Protein AF-A0A4P9XC24-F1 (afdb_monomer)

Sequence (253 aa):
MAETPQRLEQHILICLDLASPSQQTTMMPGNIPLTTALRGVIKEFIRLKSMSSLQHQFGIAVVSGGFNWRLDEMLDALDSISHADPTLDLSSMFHELNEFLQRAEPAPETDPVLHRPGQRVHEATGCTGEASPPTHGVQIHVLLLSSRSHGEVTTLSPSERYILTEQLVLLDVLFVHEKPSADNDVARLFTQLDQTIDLAPGGRLYEMSRSLPRLQFAMMDVAAHPRQRLLAGPVHPYLVACPPHIFTPSSTE

Nearest PDB structures (foldseek):
  6gvw-assembly1_I  TM=6.858E-01  e=6.057E-10  Mus musculus
  8ebt-assembly1_E  TM=7.091E-01  e=6.524E-07  Homo sapiens
  6ro4-assembly1_D  TM=6.729E-01  e=8.740E-06  Homo sapiens
  5oqm-assembly1_6  TM=6.479E-01  e=1.190E-05  Saccharomyces cerevisiae S288C
  2ohh-assembly1_A  TM=5.061E-01  e=9.690E-01  Methanothermobacter thermautotrophicus

Structure (mmCIF, N/CA/C/O backbone):
data_AF-A0A4P9XC24-F1
#
_entry.id   AF-A0A4P9XC24-F1
#
loop_
_atom_site.group_PDB
_atom_site.id
_atom_site.type_symbol
_atom_site.label_atom_id
_atom_site.label_alt_id
_atom_site.label_comp_id
_atom_site.label_asym_id
_atom_site.label_entity_id
_atom_site.label_seq_id
_atom_site.pdbx_PDB_ins_code
_atom_site.Cartn_x
_atom_site.Cartn_y
_atom_site.Cartn_z
_atom_site.occupancy
_atom_site.B_iso_or_equiv
_atom_site.auth_seq_id
_atom_site.auth_comp_id
_atom_site.auth_asym_id
_atom_site.auth_atom_id
_atom_site.pdbx_PDB_model_num
ATOM 1 N N . MET A 1 1 ? -35.645 -4.512 10.284 1.00 38.09 1 MET A N 1
ATOM 2 C CA . MET A 1 1 ? -34.984 -3.241 9.918 1.00 38.09 1 MET A CA 1
ATOM 3 C C . MET A 1 1 ? -33.545 -3.599 9.614 1.00 38.09 1 MET A C 1
ATOM 5 O O . MET A 1 1 ? -32.929 -4.216 10.467 1.00 38.09 1 MET A O 1
ATOM 9 N N . ALA A 1 2 ? -33.063 -3.367 8.393 1.00 39.78 2 ALA A N 1
ATOM 10 C CA . ALA A 1 2 ? -31.657 -3.611 8.085 1.00 39.78 2 ALA A CA 1
ATOM 11 C C . ALA A 1 2 ? -30.843 -2.515 8.781 1.00 39.78 2 ALA A C 1
ATOM 13 O O . ALA A 1 2 ? -31.057 -1.338 8.494 1.00 39.78 2 ALA A O 1
ATOM 14 N N . GLU A 1 3 ? -29.992 -2.888 9.735 1.00 41.44 3 GLU A N 1
ATOM 15 C CA . GLU A 1 3 ? -29.022 -1.961 10.313 1.00 41.44 3 GLU A CA 1
ATOM 16 C C . GLU A 1 3 ? -28.126 -1.462 9.182 1.00 41.44 3 GLU A C 1
ATOM 18 O O . GLU A 1 3 ? -27.462 -2.243 8.497 1.00 41.44 3 GLU A O 1
ATOM 23 N N . THR A 1 4 ? -28.155 -0.156 8.933 1.00 48.38 4 THR A N 1
ATOM 24 C CA . THR A 1 4 ? -27.220 0.478 8.010 1.00 48.38 4 THR A CA 1
ATOM 25 C C . THR A 1 4 ? -25.816 0.173 8.530 1.00 48.38 4 THR A C 1
ATOM 27 O O . THR A 1 4 ? -25.549 0.497 9.688 1.00 48.38 4 THR A O 1
ATOM 30 N N . PRO A 1 5 ? -24.920 -0.455 7.745 1.00 53.94 5 PRO A N 1
ATOM 31 C CA . PRO A 1 5 ? -23.598 -0.810 8.235 1.00 53.94 5 PRO A CA 1
ATOM 32 C C . PRO A 1 5 ? -22.884 0.466 8.673 1.00 53.94 5 PRO A C 1
ATOM 34 O O . PRO A 1 5 ? -22.573 1.332 7.849 1.00 53.94 5 PRO A O 1
ATOM 37 N N . GLN A 1 6 ? -22.686 0.593 9.982 1.00 61.81 6 GLN A N 1
ATOM 38 C CA . GLN A 1 6 ? -22.065 1.754 10.593 1.00 61.81 6 GLN A CA 1
ATOM 39 C C . GLN A 1 6 ? -20.633 1.855 10.054 1.00 61.81 6 GLN A C 1
ATOM 41 O O . GLN A 1 6 ? -19.869 0.885 10.085 1.00 61.81 6 GLN A O 1
ATOM 46 N N . ARG A 1 7 ? -20.299 3.004 9.457 1.00 70.75 7 ARG A N 1
ATOM 47 C CA . ARG A 1 7 ? -18.935 3.289 9.002 1.00 70.75 7 ARG A CA 1
ATOM 48 C C . ARG A 1 7 ? -18.089 3.525 10.242 1.00 70.75 7 ARG A C 1
ATOM 50 O O . ARG A 1 7 ? -18.406 4.420 11.019 1.00 70.75 7 ARG A O 1
ATOM 57 N N . LEU A 1 8 ? -17.060 2.707 10.421 1.00 79.19 8 LEU A N 1
ATOM 58 C CA . LEU A 1 8 ? -16.127 2.869 11.523 1.00 79.19 8 LEU A CA 1
ATOM 59 C C . LEU A 1 8 ? -15.162 4.007 11.191 1.00 79.19 8 LEU A C 1
ATOM 61 O O . LEU A 1 8 ? -14.803 4.230 10.028 1.00 79.19 8 LEU A O 1
ATOM 65 N N . GLU A 1 9 ? -14.738 4.721 12.225 1.00 87.50 9 GLU A N 1
ATOM 66 C CA . GLU A 1 9 ? -13.595 5.619 12.125 1.00 87.50 9 GLU A CA 1
ATOM 67 C C . GLU A 1 9 ? -12.347 4.798 11.781 1.00 87.50 9 GLU A C 1
ATOM 69 O O . GLU A 1 9 ? -12.254 3.613 12.107 1.00 87.50 9 GLU A O 1
ATOM 74 N N . GLN A 1 10 ? -11.395 5.412 11.080 1.00 89.38 10 GLN A N 1
ATOM 75 C CA . GLN A 1 10 ? -10.199 4.712 10.610 1.00 89.38 10 GLN A CA 1
ATOM 76 C C . GLN A 1 10 ? -8.936 5.471 10.985 1.00 89.38 10 GLN A C 1
ATOM 78 O O . GLN A 1 10 ? -8.833 6.666 10.708 1.00 89.38 10 GLN A O 1
ATOM 83 N N . HIS A 1 11 ? -7.975 4.751 11.550 1.00 91.75 11 HIS A N 1
ATOM 84 C CA . HIS A 1 11 ? -6.597 5.194 11.703 1.00 91.75 11 HIS A CA 1
ATOM 85 C C . HIS A 1 11 ? -5.784 4.553 10.579 1.00 91.75 11 HIS A C 1
ATOM 87 O O . HIS A 1 11 ? -5.575 3.339 10.566 1.00 91.75 11 HIS A O 1
ATOM 93 N N . ILE A 1 12 ? -5.398 5.361 9.596 1.00 92.75 12 ILE A N 1
ATOM 94 C CA . ILE A 1 12 ? -4.827 4.902 8.335 1.00 92.75 12 ILE A CA 1
ATOM 95 C C . ILE A 1 12 ? -3.322 5.170 8.328 1.00 92.75 12 ILE A C 1
ATOM 97 O O . ILE A 1 12 ? -2.891 6.320 8.264 1.00 92.75 12 ILE A O 1
ATOM 101 N N . LEU A 1 13 ? -2.524 4.109 8.347 1.00 92.31 13 LEU A N 1
ATOM 102 C CA . LEU A 1 13 ? -1.077 4.188 8.195 1.00 92.31 13 LEU A CA 1
ATOM 103 C C . LEU A 1 13 ? -0.688 3.803 6.769 1.00 92.31 13 LEU A C 1
ATOM 105 O O . LEU A 1 13 ? -0.919 2.677 6.342 1.00 92.31 13 LEU A O 1
ATOM 109 N N . ILE A 1 14 ? -0.071 4.723 6.036 1.00 93.12 14 ILE A N 1
ATOM 110 C CA . ILE A 1 14 ? 0.427 4.488 4.682 1.00 93.12 14 ILE A CA 1
ATOM 111 C C . ILE A 1 14 ? 1.927 4.194 4.761 1.00 93.12 14 ILE A C 1
ATOM 113 O O . ILE A 1 14 ? 2.735 5.080 5.035 1.00 93.12 14 ILE A O 1
ATOM 117 N N . CYS A 1 15 ? 2.308 2.949 4.510 1.00 91.25 15 CYS A N 1
ATOM 118 C CA . CYS A 1 15 ? 3.695 2.505 4.531 1.00 91.25 15 CYS A CA 1
ATOM 119 C C . CYS A 1 15 ? 4.268 2.518 3.118 1.00 91.25 15 CYS A C 1
ATOM 121 O O . CYS A 1 15 ? 3.694 1.947 2.195 1.00 91.25 15 CYS A O 1
ATOM 123 N N . LEU A 1 16 ? 5.403 3.177 2.944 1.00 89.00 16 LEU A N 1
ATOM 124 C CA . LEU A 1 16 ? 6.070 3.352 1.667 1.00 89.00 16 LEU A CA 1
ATOM 125 C C . LEU A 1 16 ? 7.301 2.466 1.627 1.00 89.00 16 LEU A C 1
ATOM 127 O O . LEU A 1 16 ? 8.279 2.711 2.332 1.00 89.00 16 LEU A O 1
ATOM 131 N N . ASP A 1 17 ? 7.256 1.464 0.766 1.00 87.31 17 ASP A N 1
ATOM 132 C CA . ASP A 1 17 ? 8.397 0.631 0.445 1.00 87.31 17 ASP A CA 1
ATOM 133 C C . ASP A 1 17 ? 8.876 0.953 -0.975 1.00 87.31 17 ASP A C 1
ATOM 135 O O . ASP A 1 17 ? 8.399 0.407 -1.97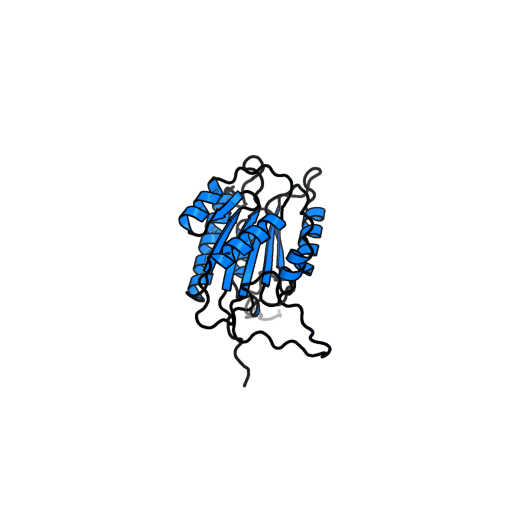7 1.00 87.31 17 ASP A O 1
ATOM 139 N N . LEU A 1 18 ? 9.791 1.917 -1.082 1.00 83.31 18 LEU A N 1
ATOM 140 C CA . LEU A 1 18 ? 10.314 2.349 -2.374 1.00 83.31 18 LEU A CA 1
ATOM 141 C C . LEU A 1 18 ? 11.733 1.844 -2.602 1.00 83.31 18 LEU A C 1
ATOM 143 O O . LEU A 1 18 ? 12.585 1.921 -1.717 1.00 83.31 18 LEU A O 1
ATOM 147 N N . ALA A 1 19 ? 11.991 1.380 -3.826 1.00 74.81 19 ALA A N 1
ATOM 148 C CA . ALA A 1 19 ? 13.343 1.076 -4.279 1.00 74.81 19 ALA A CA 1
ATOM 149 C C . ALA A 1 19 ? 14.240 2.324 -4.201 1.00 74.81 19 ALA A C 1
ATOM 151 O O . ALA A 1 19 ? 13.750 3.457 -4.142 1.00 74.81 19 ALA A O 1
ATOM 152 N N . SER A 1 20 ? 15.558 2.128 -4.236 1.00 70.69 20 SER A N 1
ATOM 153 C CA . SER A 1 20 ? 16.505 3.245 -4.219 1.00 70.69 20 SER A CA 1
ATOM 154 C C . SER A 1 20 ? 16.259 4.205 -5.398 1.00 70.69 20 SER A C 1
ATOM 156 O O . SER A 1 20 ? 15.811 3.765 -6.460 1.00 70.69 20 SER A O 1
ATOM 158 N N . PRO A 1 21 ? 16.571 5.511 -5.272 1.00 68.62 21 PRO A N 1
ATOM 159 C CA . PRO A 1 21 ? 16.325 6.486 -6.340 1.00 68.62 21 PRO A CA 1
ATOM 160 C C . PRO A 1 21 ? 16.945 6.113 -7.695 1.00 68.62 21 PRO A C 1
ATOM 162 O O . PRO A 1 21 ? 16.406 6.471 -8.736 1.00 68.62 21 PRO A O 1
ATOM 165 N N . SER A 1 22 ? 18.052 5.362 -7.699 1.00 60.28 22 SER A N 1
ATOM 166 C CA . SER A 1 22 ? 18.705 4.866 -8.917 1.00 60.28 22 SER A CA 1
ATOM 167 C C . SER A 1 22 ? 17.955 3.719 -9.608 1.00 60.28 22 SER A C 1
ATOM 169 O O . SER A 1 22 ? 18.201 3.461 -10.784 1.00 60.28 22 SER A O 1
ATOM 171 N N . GLN A 1 23 ? 17.052 3.041 -8.897 1.00 66.12 23 GLN A N 1
ATOM 172 C CA . GLN A 1 23 ? 16.208 1.943 -9.384 1.00 66.12 23 GLN A CA 1
ATOM 173 C C . GLN A 1 23 ? 14.748 2.372 -9.606 1.00 66.12 23 GLN A C 1
ATOM 175 O O . GLN A 1 23 ? 13.937 1.610 -10.137 1.00 66.12 23 GLN A O 1
ATOM 180 N N . GLN A 1 24 ? 14.382 3.592 -9.209 1.00 68.44 24 GLN A N 1
ATOM 181 C CA . GLN A 1 24 ? 13.054 4.129 -9.468 1.00 68.44 24 GLN A CA 1
ATOM 182 C C . GLN A 1 24 ? 12.959 4.615 -10.915 1.00 68.44 24 GLN A C 1
ATOM 184 O O . GLN A 1 24 ? 13.555 5.622 -11.295 1.00 68.44 24 GLN A O 1
ATOM 189 N N . THR A 1 25 ? 12.158 3.932 -11.731 1.00 71.75 25 THR A N 1
ATOM 190 C CA . THR A 1 25 ? 11.751 4.458 -13.039 1.00 71.75 25 THR A CA 1
ATOM 191 C C . THR A 1 25 ? 10.466 5.263 -12.920 1.00 71.75 25 THR A C 1
ATOM 193 O O . THR A 1 25 ? 9.777 5.317 -11.899 1.00 71.75 25 THR A O 1
ATOM 196 N N . THR A 1 26 ? 10.131 5.895 -14.030 1.00 85.00 26 THR A N 1
ATOM 197 C CA . THR A 1 26 ? 8.936 6.694 -14.188 1.00 85.00 26 THR A CA 1
ATOM 198 C C . THR A 1 26 ? 7.676 5.847 -14.372 1.00 85.00 26 THR A C 1
ATOM 200 O O . THR A 1 26 ? 7.709 4.682 -14.774 1.00 85.00 26 THR A O 1
ATOM 203 N N . MET A 1 27 ? 6.546 6.475 -14.076 1.00 86.44 27 MET A N 1
ATOM 204 C CA . MET A 1 27 ? 5.191 5.998 -14.284 1.00 86.44 27 MET A CA 1
ATOM 205 C C . MET A 1 27 ? 4.676 6.424 -15.658 1.00 86.44 27 MET A C 1
ATOM 207 O O . MET A 1 27 ? 4.918 7.546 -16.115 1.00 86.44 27 MET A O 1
ATOM 211 N N . MET A 1 28 ? 3.909 5.539 -16.291 1.00 84.62 28 MET A N 1
ATOM 212 C CA . MET A 1 28 ? 3.256 5.802 -17.571 1.00 84.62 28 MET A CA 1
ATOM 213 C C . MET A 1 28 ? 1.775 6.170 -17.386 1.00 84.62 28 MET A C 1
ATOM 215 O O . MET A 1 28 ? 1.120 5.617 -16.503 1.00 84.62 28 MET A O 1
ATOM 219 N N . PRO A 1 29 ? 1.191 7.028 -18.239 1.00 81.38 29 PRO A N 1
ATOM 220 C CA . PRO A 1 29 ? 1.834 7.787 -19.311 1.00 81.38 29 PRO A CA 1
ATOM 221 C C . PRO A 1 29 ? 2.589 9.020 -18.781 1.00 81.38 29 PRO A C 1
ATOM 223 O O . PRO A 1 29 ? 2.320 9.500 -17.685 1.00 81.38 29 PRO A O 1
ATOM 226 N N . GLY A 1 30 ? 3.501 9.560 -19.593 1.00 79.12 30 GLY A N 1
ATOM 227 C CA . GLY A 1 30 ? 4.110 10.873 -19.341 1.00 79.12 30 GLY A CA 1
ATOM 228 C C . GLY A 1 30 ? 5.432 10.866 -18.576 1.00 79.12 30 GLY A C 1
ATOM 229 O O . GLY A 1 30 ? 5.929 11.941 -18.264 1.00 79.12 30 GLY A O 1
ATOM 230 N N . ASN A 1 31 ? 6.023 9.695 -18.313 1.00 86.44 31 ASN A N 1
ATOM 231 C CA . ASN A 1 31 ? 7.315 9.568 -17.634 1.00 86.44 31 ASN A CA 1
ATOM 232 C C . ASN A 1 31 ? 7.381 10.355 -16.311 1.00 86.44 31 ASN A C 1
ATOM 234 O O . ASN A 1 31 ? 8.354 11.049 -16.026 1.00 86.44 31 ASN A O 1
ATOM 238 N N . ILE A 1 32 ? 6.341 10.233 -15.489 1.00 88.75 32 ILE A N 1
ATOM 239 C CA . ILE A 1 32 ? 6.248 10.943 -14.208 1.00 88.75 32 ILE A CA 1
ATOM 240 C C . ILE A 1 32 ? 7.082 10.188 -13.164 1.00 88.75 32 ILE A C 1
ATOM 242 O O . ILE A 1 32 ? 6.893 8.980 -13.037 1.00 88.75 32 ILE A O 1
ATOM 246 N N . PRO A 1 33 ? 7.976 10.833 -12.394 1.00 88.69 33 PRO A N 1
ATOM 247 C CA . PRO A 1 33 ? 8.701 10.155 -11.320 1.00 88.69 33 PRO A CA 1
ATOM 248 C C . PRO A 1 33 ? 7.742 9.468 -10.340 1.00 88.69 33 PRO A C 1
ATOM 250 O O . PRO A 1 33 ? 6.710 10.041 -9.978 1.00 88.69 33 PRO A O 1
ATOM 253 N N . LEU A 1 34 ? 8.069 8.249 -9.901 1.00 86.56 34 LEU A N 1
ATOM 254 C CA . LEU A 1 34 ? 7.196 7.468 -9.021 1.00 86.56 34 LEU A CA 1
ATOM 255 C C . LEU A 1 34 ? 6.840 8.233 -7.738 1.00 86.56 34 LEU A C 1
ATOM 257 O O . LEU A 1 34 ? 5.669 8.298 -7.382 1.00 86.56 34 LEU A O 1
ATOM 261 N N . THR A 1 35 ? 7.806 8.887 -7.093 1.00 86.25 35 THR A N 1
ATOM 262 C CA . THR A 1 35 ? 7.578 9.723 -5.899 1.00 86.25 35 THR A CA 1
ATOM 263 C C . THR A 1 35 ? 6.593 10.864 -6.156 1.00 86.25 35 THR A C 1
ATOM 265 O O . THR A 1 35 ? 5.711 11.120 -5.337 1.00 86.25 35 THR A O 1
ATOM 268 N N . THR A 1 36 ? 6.668 11.507 -7.327 1.00 88.88 36 THR A N 1
ATOM 269 C CA . THR A 1 36 ? 5.723 12.558 -7.737 1.00 88.88 36 THR A CA 1
ATOM 270 C C . THR A 1 36 ? 4.318 11.993 -7.946 1.00 88.88 36 THR A C 1
ATOM 272 O O . THR A 1 36 ? 3.337 12.582 -7.485 1.00 88.88 36 THR A O 1
ATOM 275 N N . ALA A 1 37 ? 4.208 10.835 -8.602 1.00 90.88 37 ALA A N 1
ATOM 276 C CA . ALA A 1 37 ? 2.937 10.141 -8.778 1.00 90.88 37 ALA A CA 1
ATOM 277 C C . ALA A 1 37 ? 2.320 9.738 -7.427 1.00 90.88 37 ALA A C 1
ATOM 279 O O . ALA A 1 37 ? 1.149 10.032 -7.185 1.00 90.88 37 ALA A O 1
ATOM 280 N N . LEU A 1 38 ? 3.117 9.139 -6.535 1.00 90.31 38 LEU A N 1
ATOM 281 C CA . LEU A 1 38 ? 2.717 8.738 -5.184 1.00 90.31 38 LEU A CA 1
ATOM 282 C C . LEU A 1 38 ? 2.237 9.933 -4.360 1.00 90.31 38 LEU A C 1
ATOM 284 O O . LEU A 1 38 ? 1.141 9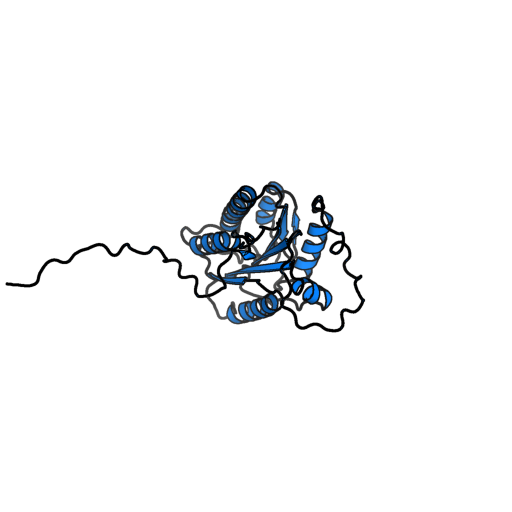.885 -3.807 1.00 90.31 38 LEU A O 1
ATOM 288 N N . ARG A 1 39 ? 2.984 11.044 -4.360 1.00 90.75 39 ARG A N 1
ATOM 289 C CA . ARG A 1 39 ? 2.574 12.302 -3.716 1.00 90.75 39 ARG A CA 1
ATOM 290 C C . ARG A 1 39 ? 1.189 12.749 -4.187 1.00 90.75 39 ARG A C 1
ATOM 292 O O . ARG A 1 39 ? 0.358 13.124 -3.364 1.00 90.75 39 ARG A O 1
ATOM 299 N N . GLY A 1 40 ? 0.934 12.708 -5.495 1.00 91.88 40 GLY A N 1
ATOM 300 C CA . GLY A 1 40 ? -0.361 13.077 -6.068 1.00 91.88 40 GLY A CA 1
ATOM 301 C C . GLY A 1 40 ? -1.501 12.167 -5.607 1.00 91.88 40 GLY A C 1
ATOM 302 O O . GLY A 1 40 ? -2.522 12.660 -5.127 1.00 91.88 40 GLY A O 1
ATOM 303 N N . VAL A 1 41 ? -1.324 10.846 -5.709 1.00 93.50 41 VAL A N 1
ATOM 304 C CA . VAL A 1 41 ? -2.390 9.890 -5.356 1.00 93.50 41 VAL A CA 1
ATOM 305 C C . VAL A 1 41 ? -2.639 9.807 -3.853 1.00 93.50 41 VAL A C 1
ATOM 307 O O . VAL A 1 41 ? -3.787 9.662 -3.451 1.00 93.50 41 VAL A O 1
ATOM 310 N N . ILE A 1 42 ? -1.607 9.958 -3.019 1.00 93.12 42 ILE A N 1
ATOM 311 C CA . ILE A 1 42 ? -1.745 9.972 -1.557 1.00 93.12 42 ILE A CA 1
ATOM 312 C C . ILE A 1 42 ? -2.505 11.222 -1.110 1.00 93.12 42 ILE A C 1
ATOM 314 O O . ILE A 1 42 ? -3.433 11.113 -0.310 1.00 93.12 42 ILE A O 1
ATOM 318 N N . LYS A 1 43 ? -2.174 12.402 -1.660 1.00 92.56 43 LYS A N 1
ATOM 319 C CA . LYS A 1 43 ? -2.930 13.637 -1.387 1.00 92.56 43 LYS A CA 1
ATOM 320 C C . LYS A 1 43 ? -4.407 13.466 -1.715 1.00 92.56 43 LYS A C 1
ATOM 322 O O . LYS A 1 43 ? -5.261 13.831 -0.912 1.00 92.56 43 LYS A O 1
ATOM 327 N N . GLU A 1 44 ? -4.697 12.903 -2.883 1.00 93.44 44 GLU A N 1
ATOM 328 C CA . GLU A 1 44 ? -6.072 12.691 -3.321 1.00 93.44 44 GLU A CA 1
ATOM 329 C C . GLU A 1 44 ? -6.793 11.645 -2.460 1.00 93.44 44 GLU A C 1
ATOM 331 O O . GLU A 1 44 ? -7.929 11.871 -2.052 1.00 93.44 44 GLU A O 1
ATOM 336 N N . PHE A 1 45 ? -6.123 10.550 -2.099 1.00 93.88 45 PHE A N 1
ATOM 337 C CA . PHE A 1 45 ? -6.650 9.540 -1.181 1.00 93.88 45 PHE A CA 1
ATOM 338 C C . PHE A 1 45 ? -7.029 10.143 0.179 1.00 93.88 45 PHE A C 1
ATOM 340 O O . PHE A 1 45 ? -8.159 9.958 0.636 1.00 93.88 45 PHE A O 1
ATOM 347 N N . ILE A 1 46 ? -6.122 10.905 0.801 1.00 92.44 46 ILE A N 1
ATOM 348 C CA . ILE A 1 46 ? -6.372 11.567 2.090 1.00 92.44 46 ILE A CA 1
ATOM 349 C C . ILE A 1 46 ? -7.536 12.545 1.947 1.00 92.44 46 ILE A C 1
ATOM 351 O O . ILE A 1 46 ? -8.464 12.510 2.748 1.00 92.44 46 ILE A O 1
ATOM 355 N N . ARG A 1 47 ? -7.548 13.362 0.886 1.00 92.56 47 ARG A N 1
ATOM 356 C CA . ARG A 1 47 ? -8.646 14.296 0.605 1.00 92.56 47 ARG A CA 1
ATOM 357 C C . ARG A 1 47 ? -9.994 13.572 0.533 1.00 92.56 47 ARG A C 1
ATOM 359 O O . ARG A 1 47 ? -10.948 14.007 1.175 1.00 92.56 47 ARG A O 1
ATOM 366 N N . LEU A 1 48 ? -10.073 12.472 -0.217 1.00 91.75 48 LEU A N 1
ATOM 367 C CA . LEU A 1 48 ? -11.294 11.676 -0.372 1.00 91.75 48 LEU A CA 1
ATOM 368 C C . LEU A 1 48 ? -11.736 11.029 0.948 1.00 91.75 48 LEU A C 1
ATOM 370 O O . LEU A 1 48 ? -12.922 11.078 1.281 1.00 91.75 48 LEU A O 1
ATOM 374 N N . LYS A 1 49 ? -10.804 10.467 1.728 1.00 90.31 49 LYS A N 1
ATOM 375 C CA . LYS A 1 49 ? -11.107 9.886 3.044 1.00 90.31 49 LYS A CA 1
ATOM 376 C C . LYS A 1 49 ? -11.576 10.948 4.037 1.00 90.31 49 LYS A C 1
ATOM 378 O O . LYS A 1 49 ? -12.620 10.752 4.658 1.00 90.31 49 LYS A O 1
ATOM 383 N N . SER A 1 50 ? -10.910 12.097 4.116 1.00 90.12 50 SER A N 1
ATOM 384 C CA . SER A 1 50 ? -11.298 13.196 5.012 1.00 90.12 50 SER A CA 1
ATOM 385 C C . SER A 1 50 ? -12.668 13.794 4.678 1.00 90.12 50 SER A C 1
ATOM 387 O O . SER A 1 50 ? -13.361 14.275 5.569 1.00 90.12 50 SER A O 1
ATOM 389 N N . MET A 1 51 ? -13.108 13.733 3.414 1.00 88.88 51 MET A N 1
ATOM 390 C CA . MET A 1 51 ? -14.484 14.099 3.045 1.00 88.88 51 MET A CA 1
ATOM 391 C C . MET A 1 51 ? -15.533 13.122 3.593 1.00 88.88 51 MET A C 1
ATOM 393 O O . MET A 1 51 ? -16.694 13.499 3.739 1.00 88.88 51 MET A O 1
ATOM 397 N N . SER A 1 52 ? -15.153 11.868 3.859 1.00 84.81 52 SER A N 1
ATOM 398 C CA . SER A 1 52 ? -16.068 10.835 4.357 1.00 84.81 52 SER A CA 1
ATOM 399 C C . SER A 1 52 ? -16.215 10.835 5.882 1.00 84.81 52 SER A C 1
ATOM 401 O O . SER A 1 52 ? -17.302 10.535 6.374 1.00 84.81 52 SER A O 1
ATOM 403 N N . SER A 1 53 ? -15.160 11.213 6.610 1.00 84.12 53 SER A N 1
ATOM 404 C CA . SER A 1 53 ? -15.194 11.549 8.036 1.00 84.12 53 SER A CA 1
ATOM 405 C C . SER A 1 53 ? -13.976 12.396 8.407 1.00 84.12 53 SER A C 1
ATOM 407 O O . SER A 1 53 ? -12.857 12.104 7.988 1.00 84.12 53 SER A O 1
ATOM 409 N N . LEU A 1 54 ? -14.190 13.418 9.239 1.00 82.62 54 LEU A N 1
ATOM 410 C CA . LEU A 1 54 ? -13.119 14.256 9.792 1.00 82.62 54 LEU A CA 1
ATOM 411 C C . LEU A 1 54 ? -12.372 13.587 10.955 1.00 82.62 54 LEU A C 1
ATOM 413 O O . LEU A 1 54 ? -11.355 14.107 11.397 1.00 82.62 54 LEU A O 1
ATOM 417 N N . GLN A 1 55 ? -12.876 12.457 11.454 1.00 85.69 55 GLN A N 1
ATOM 418 C CA . GLN A 1 55 ? -12.274 11.714 12.564 1.00 85.69 55 GLN A CA 1
ATOM 419 C C . GLN A 1 55 ? -11.229 10.696 12.090 1.00 85.69 55 GLN A C 1
ATOM 421 O O . GLN A 1 55 ? -10.572 10.058 12.907 1.00 85.69 55 GLN A O 1
ATOM 426 N N . HIS A 1 56 ? -11.054 10.532 10.773 1.00 88.56 56 HIS A N 1
ATOM 427 C CA . HIS A 1 56 ? -9.960 9.725 10.252 1.00 88.56 56 HIS A CA 1
ATOM 428 C C . HIS A 1 56 ? -8.611 10.347 10.614 1.00 88.56 56 HIS A C 1
ATOM 430 O O . HIS A 1 56 ? -8.387 11.539 10.400 1.00 88.56 56 HIS A O 1
ATOM 436 N N . GLN A 1 57 ? -7.702 9.513 11.109 1.00 89.69 57 GLN A N 1
ATOM 437 C CA . GLN A 1 57 ? -6.317 9.896 11.368 1.00 89.69 57 GLN A CA 1
ATOM 438 C C . GLN A 1 57 ? -5.410 9.236 10.339 1.00 89.69 57 GLN A C 1
ATOM 440 O O . GLN A 1 57 ? -5.679 8.119 9.898 1.00 89.69 57 GLN A O 1
ATOM 445 N N . PHE A 1 58 ? -4.342 9.927 9.953 1.00 90.19 58 PHE A N 1
ATOM 446 C CA . PHE A 1 58 ? -3.435 9.481 8.902 1.00 90.19 58 PHE A CA 1
ATOM 447 C C . PHE A 1 58 ? -1.991 9.549 9.389 1.00 90.19 58 PHE A C 1
ATOM 449 O O . PHE A 1 58 ? -1.605 10.522 10.030 1.00 90.19 58 PHE A O 1
ATOM 456 N N . GLY A 1 59 ? -1.195 8.547 9.037 1.00 89.19 59 GLY A N 1
ATOM 457 C CA . GLY A 1 59 ? 0.259 8.549 9.188 1.00 89.19 59 GLY A CA 1
ATOM 458 C C . GLY A 1 59 ? 0.921 8.058 7.906 1.00 89.19 59 GLY A C 1
ATOM 459 O O . GLY A 1 59 ? 0.311 7.301 7.146 1.00 89.19 59 GLY A O 1
ATOM 460 N N . ILE A 1 60 ? 2.158 8.485 7.647 1.00 88.38 60 ILE A N 1
ATOM 461 C CA . ILE A 1 60 ? 2.992 7.929 6.576 1.00 88.38 60 ILE A CA 1
ATOM 462 C C . ILE A 1 60 ? 4.310 7.479 7.189 1.00 88.38 60 ILE A C 1
ATOM 464 O O . ILE A 1 60 ? 4.981 8.235 7.887 1.00 88.38 60 ILE A O 1
ATOM 468 N N . ALA A 1 61 ? 4.701 6.255 6.876 1.00 86.62 61 ALA A N 1
ATOM 469 C CA . ALA A 1 61 ? 5.990 5.711 7.260 1.00 86.62 61 ALA A CA 1
ATOM 470 C C . ALA A 1 61 ? 6.755 5.287 6.014 1.00 86.62 61 ALA A C 1
ATOM 472 O O . ALA A 1 61 ? 6.164 4.756 5.074 1.00 86.62 61 ALA A O 1
ATOM 473 N N . VAL A 1 62 ? 8.066 5.492 6.008 1.00 83.62 62 VAL A N 1
ATOM 474 C CA . VAL A 1 62 ? 8.946 4.872 5.017 1.00 83.62 62 VAL A CA 1
ATOM 475 C C . VAL A 1 62 ? 9.498 3.610 5.655 1.00 83.62 62 VAL A C 1
ATOM 477 O O . VAL A 1 62 ? 10.141 3.677 6.702 1.00 83.62 62 VAL A O 1
ATOM 480 N N . VAL A 1 63 ? 9.252 2.458 5.035 1.00 78.88 63 VAL A N 1
ATOM 481 C CA . VAL A 1 63 ? 9.784 1.185 5.529 1.00 78.88 63 VAL A CA 1
ATOM 482 C C . VAL A 1 63 ? 11.312 1.274 5.533 1.00 78.88 63 VAL A C 1
ATOM 484 O O . VAL A 1 63 ? 11.916 1.674 4.535 1.00 78.88 63 VAL A O 1
ATOM 487 N N . SER A 1 64 ? 11.922 0.986 6.686 1.00 70.38 64 SER A N 1
ATOM 488 C CA . SER A 1 64 ? 13.363 1.146 6.953 1.00 70.38 64 SER A CA 1
ATOM 489 C C . SER A 1 64 ? 13.898 2.593 6.923 1.00 70.38 64 SER A C 1
ATOM 491 O O . SER A 1 64 ? 15.111 2.785 7.010 1.00 70.38 64 SER A O 1
ATOM 493 N N . GLY A 1 65 ? 13.027 3.606 6.809 1.00 62.19 65 GLY A N 1
ATOM 494 C CA . GLY A 1 65 ? 13.387 5.027 6.672 1.00 62.19 65 GLY A CA 1
ATOM 495 C C . GLY A 1 65 ? 12.741 5.975 7.690 1.00 62.19 65 GLY A C 1
ATOM 496 O O . GLY A 1 65 ? 13.015 7.174 7.654 1.00 62.19 65 GLY A O 1
ATOM 497 N N . GLY A 1 66 ? 11.922 5.453 8.607 1.00 63.28 66 GLY A N 1
ATOM 498 C CA . GLY A 1 66 ? 11.355 6.192 9.734 1.00 63.28 66 GLY A CA 1
ATOM 499 C C . GLY A 1 66 ? 9.933 6.726 9.525 1.00 63.28 66 GLY A C 1
ATOM 500 O O . GLY A 1 66 ? 9.332 6.632 8.447 1.00 63.28 66 GLY A O 1
ATOM 501 N N . PHE A 1 67 ? 9.411 7.323 10.599 1.00 67.81 67 PHE A N 1
ATOM 502 C CA . PHE A 1 67 ? 8.020 7.743 10.757 1.00 67.81 67 PHE A CA 1
ATOM 503 C C . PHE A 1 67 ? 7.784 9.241 10.529 1.00 67.81 67 PHE A C 1
ATOM 505 O O . PHE A 1 67 ? 8.515 10.060 11.086 1.00 67.81 67 PHE A O 1
ATOM 512 N N . ASN A 1 68 ? 6.700 9.627 9.840 1.00 72.44 68 ASN A N 1
ATOM 513 C CA . ASN A 1 68 ? 6.246 11.023 9.777 1.00 72.44 68 ASN A CA 1
ATOM 514 C C . ASN A 1 68 ? 4.724 11.148 10.003 1.00 72.44 68 ASN A C 1
ATOM 516 O O . ASN A 1 68 ? 3.920 10.415 9.428 1.00 72.44 68 ASN A O 1
ATOM 520 N N . TRP A 1 69 ? 4.313 12.121 10.825 1.00 67.19 69 TRP A N 1
ATOM 521 C CA . TRP A 1 69 ? 2.904 12.315 11.225 1.00 67.19 69 TRP A CA 1
ATOM 522 C C . TRP A 1 69 ? 2.211 13.509 10.542 1.00 67.19 69 TRP A C 1
ATOM 524 O O . TRP A 1 69 ? 0.984 13.573 10.488 1.00 67.19 69 TRP A O 1
ATOM 534 N N . ARG A 1 70 ? 2.966 14.487 10.022 1.00 67.69 70 ARG A N 1
ATOM 535 C CA . ARG A 1 70 ? 2.405 15.704 9.404 1.00 67.69 70 ARG A CA 1
ATOM 536 C C . ARG A 1 70 ? 2.484 15.656 7.891 1.00 67.69 70 ARG A C 1
ATOM 538 O O . ARG A 1 70 ? 3.568 15.483 7.362 1.00 67.69 70 ARG A O 1
ATOM 545 N N . LEU A 1 71 ? 1.364 15.882 7.201 1.00 70.31 71 LEU A N 1
ATOM 546 C CA . LEU A 1 71 ? 1.254 15.684 5.749 1.00 70.31 71 LEU A CA 1
ATOM 547 C C . LEU A 1 71 ? 2.351 16.390 4.935 1.00 70.31 71 LEU A C 1
ATOM 549 O O . LEU A 1 71 ? 2.863 15.801 3.991 1.00 70.31 71 LEU A O 1
ATOM 553 N N . ASP A 1 72 ? 2.722 17.619 5.289 1.00 71.06 72 ASP A N 1
ATOM 554 C CA . ASP A 1 72 ? 3.764 18.354 4.563 1.00 71.06 72 ASP A CA 1
ATOM 555 C C . ASP A 1 72 ? 5.153 17.722 4.777 1.00 71.06 72 ASP A C 1
ATOM 557 O O . ASP A 1 72 ? 5.819 17.369 3.808 1.00 71.06 72 ASP A O 1
ATOM 561 N N . GLU A 1 73 ? 5.523 17.433 6.029 1.00 70.75 73 GLU A N 1
ATOM 562 C CA . GLU A 1 73 ? 6.764 16.719 6.389 1.00 70.75 73 GLU A CA 1
ATOM 563 C C . GLU A 1 73 ? 6.792 15.292 5.799 1.00 70.75 73 GLU A C 1
ATOM 565 O O . GLU A 1 73 ? 7.815 14.812 5.315 1.00 70.75 73 GLU A O 1
ATOM 570 N N . MET A 1 74 ? 5.635 14.625 5.771 1.00 69.88 74 MET A N 1
ATOM 571 C CA . MET A 1 74 ? 5.434 13.287 5.212 1.00 69.88 74 MET A CA 1
ATOM 572 C C . MET A 1 74 ? 5.662 13.251 3.701 1.00 69.88 74 MET A C 1
ATOM 574 O O . MET A 1 74 ? 6.170 12.266 3.167 1.00 69.88 74 MET A O 1
ATOM 578 N N . LEU A 1 75 ? 5.250 14.296 2.985 1.00 75.88 75 LEU A N 1
ATOM 579 C CA . LEU A 1 75 ? 5.445 14.364 1.545 1.00 75.88 75 LEU A CA 1
ATOM 580 C C . LEU A 1 75 ? 6.874 14.738 1.189 1.00 75.88 75 LEU A C 1
ATOM 582 O O . LEU A 1 75 ? 7.367 14.235 0.182 1.00 75.88 75 LEU A O 1
ATOM 586 N N . ASP A 1 76 ? 7.535 15.554 2.002 1.00 75.75 76 ASP A N 1
ATOM 587 C CA . ASP A 1 76 ? 8.964 15.842 1.862 1.00 75.75 76 ASP A CA 1
ATOM 588 C C . ASP A 1 76 ? 9.816 14.592 2.148 1.00 75.75 76 ASP A C 1
ATOM 590 O O . ASP A 1 76 ? 10.850 14.377 1.508 1.00 75.75 76 ASP A O 1
ATOM 594 N N . ALA A 1 77 ? 9.338 13.693 3.019 1.00 68.31 77 ALA A N 1
ATOM 595 C CA . ALA A 1 77 ? 9.978 12.403 3.256 1.00 68.31 77 ALA A CA 1
ATOM 596 C C . ALA A 1 77 ? 10.097 11.560 1.976 1.00 68.31 77 ALA A C 1
ATOM 598 O O . ALA A 1 77 ? 11.110 10.887 1.815 1.00 68.31 77 ALA A O 1
ATOM 599 N N . LEU A 1 78 ? 9.142 11.648 1.032 1.00 74.12 78 LEU A N 1
ATOM 600 C CA . LEU A 1 78 ? 9.226 10.966 -0.274 1.00 74.12 78 LEU A CA 1
ATOM 601 C C . LEU A 1 78 ? 10.458 11.378 -1.087 1.00 74.12 78 LEU A C 1
ATOM 603 O O . LEU A 1 78 ? 11.007 10.550 -1.813 1.00 74.12 78 LEU A O 1
ATOM 607 N N . ASP A 1 79 ? 10.885 12.637 -0.974 1.00 72.06 79 ASP A N 1
ATOM 608 C CA . ASP A 1 79 ? 12.057 13.154 -1.691 1.00 72.06 79 ASP A CA 1
ATOM 609 C C . ASP A 1 79 ? 13.370 12.745 -1.002 1.00 72.06 79 ASP A C 1
ATOM 611 O O . ASP A 1 79 ? 14.435 12.777 -1.616 1.00 72.06 79 ASP A O 1
ATOM 615 N N . SER A 1 80 ? 13.288 12.321 0.262 1.00 65.06 80 SER A N 1
ATOM 616 C CA . SER A 1 80 ? 14.428 11.956 1.110 1.00 65.06 80 SER A CA 1
ATOM 617 C C . SER A 1 80 ? 14.679 10.444 1.174 1.00 65.06 80 SER A C 1
ATOM 619 O O . SER A 1 80 ? 15.601 10.003 1.863 1.00 65.06 80 SER A O 1
ATOM 621 N N . ILE A 1 81 ? 13.886 9.631 0.463 1.00 67.62 81 ILE A N 1
ATOM 622 C CA . ILE A 1 81 ? 14.014 8.168 0.472 1.00 67.62 81 ILE A CA 1
ATOM 623 C C . ILE A 1 81 ? 15.328 7.768 -0.203 1.00 67.62 81 ILE A C 1
ATOM 625 O O . ILE A 1 81 ? 15.445 7.734 -1.425 1.00 67.62 81 ILE A O 1
ATOM 629 N N . SER A 1 82 ? 16.320 7.431 0.619 1.00 58.09 82 SER A N 1
ATOM 630 C CA . SER A 1 82 ? 17.671 7.055 0.193 1.00 58.09 82 SER A CA 1
ATOM 631 C C . SER A 1 82 ? 18.060 5.659 0.697 1.00 58.09 82 SER A C 1
ATOM 633 O O . SER A 1 82 ? 19.216 5.424 1.055 1.00 58.09 82 SER A O 1
ATOM 635 N N . HIS A 1 83 ? 17.118 4.714 0.760 1.00 58.16 83 HIS A N 1
ATOM 636 C CA . HIS A 1 83 ? 17.404 3.394 1.324 1.00 58.16 83 HIS A CA 1
ATOM 637 C C . HIS A 1 83 ? 17.648 2.329 0.253 1.00 58.16 83 HIS A C 1
ATOM 639 O O . HIS A 1 83 ? 16.814 2.046 -0.606 1.00 58.16 83 HIS A O 1
ATOM 645 N N . ALA A 1 84 ? 18.846 1.749 0.339 1.00 52.56 84 ALA A N 1
ATOM 646 C CA . ALA A 1 84 ? 19.393 0.712 -0.525 1.00 52.56 84 ALA A CA 1
ATOM 647 C C . ALA A 1 84 ? 19.223 -0.705 0.054 1.00 52.56 84 ALA A C 1
ATOM 649 O O . ALA A 1 84 ? 19.897 -1.620 -0.414 1.00 52.56 84 ALA A O 1
ATOM 650 N N . ASP A 1 85 ? 18.378 -0.894 1.077 1.00 64.94 85 ASP A N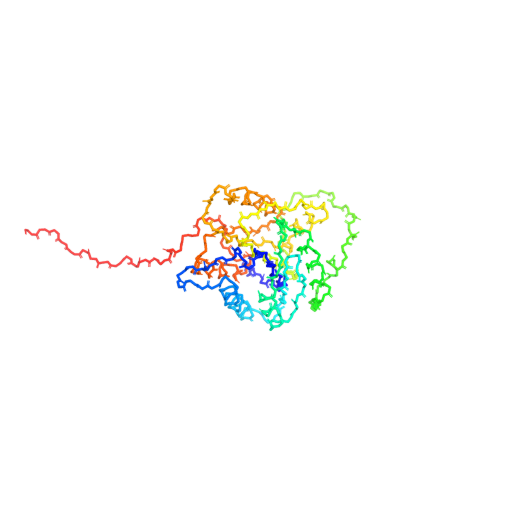 1
ATOM 651 C CA . ASP A 1 85 ? 18.160 -2.228 1.637 1.00 64.94 85 ASP A CA 1
ATOM 652 C C . ASP A 1 85 ? 17.451 -3.109 0.593 1.00 64.94 85 ASP A C 1
ATOM 654 O O . ASP A 1 85 ? 16.397 -2.717 0.071 1.00 64.94 85 ASP A O 1
ATOM 658 N N . PRO A 1 86 ? 18.037 -4.254 0.205 1.00 69.00 86 PRO A N 1
ATOM 659 C CA . PRO A 1 86 ? 17.400 -5.166 -0.728 1.00 69.00 86 PRO A CA 1
ATOM 660 C C . PRO A 1 86 ? 16.235 -5.929 -0.093 1.00 69.00 86 PRO A C 1
ATOM 662 O O . PRO A 1 86 ? 15.566 -6.652 -0.813 1.00 69.00 86 PRO A O 1
ATOM 665 N N . THR A 1 87 ? 15.990 -5.831 1.214 1.00 78.38 87 THR A N 1
ATOM 666 C CA . THR A 1 87 ? 14.910 -6.564 1.883 1.00 78.38 87 THR A CA 1
ATOM 667 C C . THR A 1 87 ? 13.719 -5.662 2.194 1.00 78.38 87 THR A C 1
ATOM 669 O O . THR A 1 87 ? 13.877 -4.528 2.646 1.00 78.38 87 THR A O 1
ATOM 672 N N . LEU A 1 88 ? 12.509 -6.165 1.935 1.00 82.94 88 LEU A N 1
ATOM 673 C CA . LEU A 1 88 ? 11.284 -5.547 2.434 1.00 82.94 88 LEU A CA 1
ATOM 674 C C . LEU A 1 88 ? 11.117 -5.980 3.888 1.00 82.94 88 LEU A C 1
ATOM 676 O O . LEU A 1 88 ? 10.640 -7.084 4.164 1.00 82.94 88 LEU A O 1
ATOM 680 N N . ASP A 1 89 ? 11.526 -5.106 4.805 1.00 84.38 89 ASP A N 1
ATOM 681 C CA . ASP A 1 89 ? 11.391 -5.358 6.231 1.00 84.38 89 ASP A CA 1
ATOM 682 C C . ASP A 1 89 ? 9.977 -5.045 6.733 1.00 84.38 89 ASP A C 1
ATOM 684 O O . ASP A 1 89 ? 9.660 -3.929 7.153 1.00 84.38 89 ASP A O 1
ATOM 688 N N . LEU A 1 90 ? 9.110 -6.056 6.719 1.00 85.25 90 LEU A N 1
ATOM 689 C CA . LEU A 1 90 ? 7.772 -5.922 7.280 1.00 85.25 90 LEU A CA 1
ATOM 690 C C . LEU A 1 90 ? 7.802 -5.669 8.793 1.00 85.25 90 LEU A C 1
ATOM 692 O O . LEU A 1 90 ? 6.869 -5.054 9.301 1.00 85.25 90 LEU A O 1
ATOM 696 N N . SER A 1 91 ? 8.849 -6.063 9.523 1.00 86.25 91 SER A N 1
ATOM 697 C CA . SER A 1 91 ? 8.939 -5.760 10.956 1.00 86.25 91 SER A CA 1
ATOM 698 C C . SER A 1 91 ? 9.100 -4.265 11.218 1.00 86.25 91 SER A C 1
ATOM 700 O O . SER A 1 91 ? 8.491 -3.734 12.151 1.00 86.25 91 SER A O 1
ATOM 702 N N . SER A 1 92 ? 9.814 -3.548 10.345 1.00 84.56 92 SER A N 1
ATOM 703 C CA . SER A 1 92 ? 9.823 -2.084 10.359 1.00 84.56 92 SER A CA 1
ATOM 704 C C . SER A 1 92 ? 8.403 -1.527 10.214 1.00 84.56 92 SER A C 1
ATOM 706 O O . SER A 1 92 ? 8.020 -0.682 11.012 1.00 84.56 92 SER A O 1
ATOM 708 N N . MET A 1 93 ? 7.563 -2.055 9.317 1.00 87.31 93 MET A N 1
ATOM 709 C CA . MET A 1 93 ? 6.158 -1.621 9.204 1.00 87.31 93 MET A CA 1
ATOM 710 C C . MET A 1 93 ? 5.379 -1.767 10.526 1.00 87.31 93 MET A C 1
ATOM 712 O O . MET A 1 93 ? 4.616 -0.869 10.882 1.00 87.31 93 MET A O 1
ATOM 716 N N . PHE A 1 94 ? 5.569 -2.855 11.280 1.00 86.69 94 PHE A N 1
ATOM 717 C CA . PHE A 1 94 ? 4.906 -3.034 12.581 1.00 86.69 94 PHE A CA 1
ATOM 718 C C . PHE A 1 94 ? 5.456 -2.115 13.669 1.00 86.69 94 PHE A C 1
ATOM 720 O O . PHE A 1 94 ? 4.692 -1.645 14.516 1.00 86.69 94 PHE A O 1
ATOM 727 N N . HIS A 1 95 ? 6.759 -1.836 13.647 1.00 87.25 95 HIS A N 1
ATOM 728 C CA . HIS A 1 95 ? 7.350 -0.834 14.527 1.00 87.25 95 HIS A CA 1
ATOM 729 C C . HIS A 1 95 ? 6.706 0.539 14.296 1.00 87.25 95 HIS A C 1
ATOM 731 O O . HIS A 1 95 ? 6.248 1.179 15.244 1.00 87.25 95 HIS A O 1
ATOM 737 N N . GLU A 1 96 ? 6.574 0.927 13.028 1.00 86.56 96 GLU A N 1
ATOM 738 C CA . GLU A 1 96 ? 5.942 2.179 12.615 1.00 86.56 96 GLU A CA 1
ATOM 739 C C . GLU A 1 96 ? 4.444 2.214 12.944 1.00 86.56 96 GLU A C 1
ATOM 741 O O . GLU A 1 96 ? 3.916 3.240 13.373 1.00 86.56 96 GLU A O 1
ATOM 746 N N . LEU A 1 97 ? 3.752 1.077 12.830 1.00 86.44 97 LEU A N 1
ATOM 747 C CA . LEU A 1 97 ? 2.372 0.943 13.289 1.00 86.44 97 LEU A CA 1
ATOM 748 C C . LEU A 1 97 ? 2.249 1.193 14.790 1.00 86.44 97 LEU A C 1
ATOM 750 O O . LEU A 1 97 ? 1.367 1.933 15.220 1.00 86.44 97 LEU A O 1
ATOM 754 N N . ASN A 1 98 ? 3.129 0.611 15.597 1.00 86.75 98 ASN A N 1
ATOM 755 C CA . ASN A 1 98 ? 3.104 0.814 17.039 1.00 86.75 98 ASN A CA 1
ATOM 756 C C . ASN A 1 98 ? 3.374 2.285 17.414 1.00 86.75 98 ASN A C 1
ATOM 758 O O . ASN A 1 98 ? 2.689 2.835 18.276 1.00 86.75 98 ASN A O 1
ATOM 762 N N . GLU A 1 99 ? 4.318 2.939 16.735 1.00 85.62 99 GLU A N 1
ATOM 763 C CA . GLU A 1 99 ? 4.595 4.375 16.880 1.00 85.62 99 GLU A CA 1
ATOM 764 C C . GLU A 1 99 ? 3.405 5.255 16.455 1.00 85.62 99 GLU A C 1
ATOM 766 O O . GLU A 1 99 ? 3.092 6.246 17.123 1.00 85.62 99 GLU A O 1
ATOM 771 N N . PHE A 1 100 ? 2.713 4.889 15.374 1.00 85.25 100 PHE A N 1
ATOM 772 C CA . PHE A 1 100 ? 1.491 5.551 14.916 1.00 85.25 100 PHE A CA 1
ATOM 773 C C . PHE A 1 100 ? 0.371 5.432 15.956 1.00 85.25 100 PHE A C 1
ATOM 775 O O . PHE A 1 100 ? -0.227 6.437 16.337 1.00 85.25 100 PHE A O 1
ATOM 782 N N . LEU A 1 101 ? 0.122 4.230 16.479 1.00 84.19 101 LEU A N 1
ATOM 783 C CA . LEU A 1 101 ? -0.944 3.986 17.457 1.00 84.19 101 LEU A CA 1
ATOM 784 C C . LEU A 1 101 ? -0.705 4.673 18.804 1.00 84.19 101 LEU A C 1
ATOM 786 O O . LEU A 1 101 ? -1.668 5.024 19.479 1.00 84.19 101 LEU A O 1
ATOM 790 N N . GLN A 1 102 ? 0.553 4.880 19.199 1.00 84.50 102 GLN A N 1
ATOM 791 C CA . GLN A 1 102 ? 0.885 5.627 20.416 1.00 84.50 102 GLN A CA 1
ATOM 792 C C . GLN A 1 102 ? 0.641 7.134 20.288 1.00 84.50 102 GLN A C 1
ATOM 794 O O . GLN A 1 102 ? 0.401 7.794 21.297 1.00 84.50 102 GLN A O 1
ATOM 799 N N . ARG A 1 103 ? 0.730 7.685 19.070 1.00 80.81 103 ARG A N 1
ATOM 800 C CA . ARG A 1 103 ? 0.504 9.114 18.795 1.00 80.81 103 ARG A CA 1
ATOM 801 C C . ARG A 1 103 ? -0.928 9.433 18.392 1.00 80.81 103 ARG A C 1
ATOM 803 O O . ARG A 1 103 ? -1.323 10.592 18.475 1.00 80.81 103 ARG A O 1
ATOM 810 N N . ALA A 1 104 ? -1.672 8.435 17.931 1.00 77.25 104 ALA A N 1
ATOM 811 C CA . ALA A 1 104 ? -3.057 8.609 17.555 1.00 77.25 104 ALA A CA 1
ATOM 812 C C . ALA A 1 104 ? -3.897 9.019 18.765 1.00 77.25 104 ALA A C 1
ATOM 814 O O . ALA A 1 104 ? -3.831 8.389 19.822 1.00 77.25 104 ALA A O 1
ATOM 815 N N . GLU A 1 105 ? -4.697 10.072 18.601 1.00 69.19 105 GLU A N 1
ATOM 816 C CA . GLU A 1 105 ? -5.607 10.506 19.658 1.00 69.19 105 GLU A CA 1
ATOM 817 C C . GLU A 1 105 ? -6.622 9.385 19.919 1.00 69.19 105 GLU A C 1
ATOM 819 O O . GLU A 1 105 ? -7.179 8.838 18.955 1.00 69.19 105 GLU A O 1
ATOM 824 N N . PRO A 1 106 ? -6.872 9.017 21.187 1.00 59.22 106 PRO A N 1
ATOM 825 C CA . PRO A 1 106 ? -7.870 8.014 21.508 1.00 59.22 106 PRO A CA 1
ATOM 826 C C . PRO A 1 106 ? -9.243 8.525 21.067 1.00 59.22 106 PRO A C 1
ATOM 828 O O . PRO A 1 106 ? -9.636 9.648 21.390 1.00 59.22 106 PRO A O 1
ATOM 831 N N . ALA A 1 107 ? -9.986 7.701 20.324 1.00 54.19 107 ALA A N 1
ATOM 832 C CA . ALA A 1 107 ? -11.361 8.033 19.982 1.00 54.19 107 ALA A CA 1
ATOM 833 C C . ALA A 1 107 ? -12.174 8.231 21.277 1.00 54.19 107 ALA A C 1
ATOM 835 O O . ALA A 1 107 ? -11.955 7.501 22.251 1.00 54.19 107 ALA A O 1
ATOM 836 N N . PRO A 1 108 ? -13.113 9.195 21.315 1.00 48.50 108 PRO A N 1
ATOM 837 C CA . PRO A 1 108 ? -13.744 9.633 22.560 1.00 48.50 108 PRO A CA 1
ATOM 838 C C . PRO A 1 108 ? -14.567 8.567 23.312 1.00 48.50 108 PRO A C 1
ATOM 840 O O . PRO A 1 108 ? -15.002 8.852 24.422 1.00 48.50 108 PRO A O 1
ATOM 843 N N . GLU A 1 109 ? -14.749 7.346 22.789 1.00 46.69 109 GLU A N 1
ATOM 844 C CA . GLU A 1 109 ? -15.502 6.265 23.454 1.00 46.69 109 GLU A CA 1
ATOM 845 C C . GLU A 1 109 ? -14.967 4.837 23.179 1.00 46.69 109 GLU A C 1
ATOM 847 O O . GLU A 1 109 ? -15.731 3.872 23.201 1.00 46.69 109 GLU A O 1
ATOM 852 N N . THR A 1 110 ? -13.671 4.641 22.904 1.00 45.31 110 THR A N 1
ATOM 853 C CA . THR A 1 110 ? -13.129 3.276 22.705 1.00 45.31 110 THR A CA 1
ATOM 854 C C . THR A 1 110 ? -12.547 2.664 23.978 1.00 45.31 110 THR A C 1
ATOM 856 O O . THR A 1 110 ? -11.600 3.188 24.560 1.00 45.31 110 THR A O 1
ATOM 859 N N . ASP A 1 111 ? -13.090 1.506 24.365 1.00 42.31 111 ASP A N 1
ATOM 860 C CA . ASP A 1 111 ? -12.556 0.617 25.401 1.00 42.31 111 ASP A CA 1
ATOM 861 C C . ASP A 1 111 ? -11.052 0.329 25.147 1.00 42.31 111 ASP A C 1
ATOM 863 O O . ASP A 1 111 ? -10.672 -0.010 24.022 1.00 42.31 111 ASP A O 1
ATOM 867 N N . PRO A 1 112 ? -10.168 0.418 26.161 1.00 42.62 112 PRO A N 1
ATOM 868 C CA . PRO A 1 112 ? -8.708 0.537 26.001 1.00 42.62 112 PRO A CA 1
ATOM 869 C C . PRO A 1 112 ? -7.977 -0.761 25.599 1.00 42.62 112 PRO A C 1
ATOM 871 O O . PRO A 1 112 ? -6.782 -0.921 25.857 1.00 42.62 112 PRO A O 1
ATOM 874 N N . VAL A 1 113 ? -8.666 -1.719 24.980 1.00 44.16 113 VAL A N 1
ATOM 875 C CA . VAL A 1 113 ? -8.161 -3.084 24.752 1.00 44.16 113 VAL A CA 1
ATOM 876 C C . VAL A 1 113 ? -6.976 -3.126 23.784 1.00 44.16 113 VAL A C 1
ATOM 878 O O . VAL A 1 113 ? -6.122 -3.999 23.915 1.00 44.16 113 VAL A O 1
ATOM 881 N N . LEU A 1 114 ? -6.865 -2.160 22.871 1.00 46.22 114 LEU A N 1
ATOM 882 C CA . LEU A 1 114 ? -5.805 -2.139 21.861 1.00 46.22 114 LEU A CA 1
ATOM 883 C C . LEU A 1 114 ? -4.518 -1.416 22.307 1.00 46.22 114 LEU A C 1
ATOM 885 O O . LEU A 1 114 ? -3.501 -1.510 21.627 1.00 46.22 114 LEU A O 1
ATOM 889 N N . HIS A 1 115 ? -4.517 -0.738 23.463 1.00 43.53 115 HIS A N 1
ATOM 890 C CA . HIS A 1 115 ? -3.362 0.043 23.939 1.00 43.53 115 HIS A CA 1
ATOM 891 C C . HIS A 1 115 ? -2.311 -0.773 24.716 1.00 43.53 115 HIS A C 1
ATOM 893 O O . HIS A 1 115 ? -1.371 -0.201 25.268 1.00 43.53 115 HIS A O 1
ATOM 899 N N . ARG A 1 116 ? -2.425 -2.107 24.774 1.00 38.22 116 ARG A N 1
ATOM 900 C CA . ARG A 1 116 ? -1.364 -2.968 25.322 1.00 38.22 116 ARG A CA 1
ATOM 901 C C . ARG A 1 116 ? -1.029 -4.112 24.370 1.00 38.22 116 ARG A C 1
ATOM 903 O O . ARG A 1 116 ? -1.735 -5.123 24.380 1.00 38.22 116 ARG A O 1
ATOM 910 N N . PRO A 1 117 ? 0.093 -4.031 23.637 1.00 34.31 117 PRO A N 1
ATOM 911 C CA . PRO A 1 117 ? 0.702 -5.221 23.072 1.00 34.31 117 PRO A CA 1
ATOM 912 C C . PRO A 1 117 ? 1.139 -6.110 24.248 1.00 34.31 117 PRO A C 1
ATOM 914 O O . PRO A 1 117 ? 2.025 -5.740 25.015 1.00 34.31 117 PRO A O 1
ATOM 917 N N . GLY A 1 118 ? 0.478 -7.258 24.435 1.00 38.81 118 GLY A N 1
ATOM 918 C CA . GLY A 1 118 ? 0.964 -8.313 25.334 1.00 38.81 118 GLY A CA 1
ATOM 919 C C . GLY A 1 118 ? 0.093 -8.718 26.526 1.00 38.81 118 GLY A C 1
ATOM 920 O O . GLY A 1 118 ? 0.591 -9.452 27.377 1.00 38.81 118 GLY A O 1
ATOM 921 N N . GLN A 1 119 ? -1.181 -8.317 26.634 1.00 35.59 119 GLN A N 1
ATOM 922 C CA . GLN A 1 119 ? -1.993 -8.793 27.766 1.00 35.59 119 GLN A CA 1
ATOM 923 C C . GLN A 1 119 ? -3.471 -9.049 27.449 1.00 35.59 119 GLN A C 1
ATOM 925 O O . GLN A 1 119 ? -4.345 -8.342 27.938 1.00 35.59 119 GLN A O 1
ATOM 930 N N . ARG A 1 120 ? -3.746 -10.143 26.727 1.00 32.47 120 ARG A N 1
ATOM 931 C CA . ARG A 1 120 ? -4.951 -10.970 26.930 1.00 32.47 120 ARG A CA 1
ATOM 932 C C . ARG A 1 120 ? -4.621 -12.449 26.720 1.00 32.47 120 ARG A C 1
ATOM 934 O O . ARG A 1 120 ? -4.936 -13.042 25.700 1.00 32.47 120 ARG A O 1
ATOM 941 N N . VAL A 1 121 ? -4.001 -13.054 27.728 1.00 39.78 121 VAL A N 1
ATOM 942 C CA . VAL A 1 121 ? -4.239 -14.471 28.015 1.00 39.78 121 VAL A CA 1
ATOM 943 C C . VAL A 1 121 ? -5.438 -14.485 28.949 1.00 39.78 121 VAL A C 1
ATOM 945 O O . VAL A 1 121 ? -5.295 -14.055 30.084 1.00 39.78 121 VAL A O 1
ATOM 948 N N . HIS A 1 122 ? -6.613 -14.854 28.442 1.00 34.12 122 HIS A N 1
ATOM 949 C CA . HIS A 1 122 ? -7.592 -15.693 29.138 1.00 34.12 122 HIS A CA 1
ATOM 950 C C . HIS A 1 122 ? -8.716 -16.080 28.166 1.00 34.12 122 HIS A C 1
ATOM 952 O O . HIS A 1 122 ? -9.490 -15.244 27.712 1.00 34.12 122 HIS A O 1
ATOM 958 N N . GLU A 1 123 ? -8.705 -17.371 27.832 1.00 40.53 123 GLU A N 1
ATOM 959 C CA . GLU A 1 123 ? -9.844 -18.275 27.643 1.00 40.53 123 GLU A CA 1
ATOM 960 C C . GLU A 1 123 ? -11.169 -17.679 27.144 1.00 40.53 123 GLU A C 1
ATOM 962 O O . GLU A 1 123 ? -11.963 -17.129 27.902 1.00 40.53 123 GLU A O 1
ATOM 967 N N . ALA A 1 124 ? -11.488 -17.979 25.886 1.00 29.66 124 ALA A N 1
ATOM 968 C CA . ALA A 1 124 ? -12.862 -18.221 25.469 1.00 29.66 124 ALA A CA 1
ATOM 969 C C . ALA A 1 124 ? -12.921 -19.584 24.776 1.00 29.66 124 ALA A C 1
ATOM 971 O O . ALA A 1 124 ? -12.754 -19.731 23.566 1.00 29.66 124 ALA A O 1
ATOM 972 N N . THR A 1 125 ? -13.107 -20.609 25.599 1.00 38.09 125 THR A N 1
ATOM 973 C CA . THR A 1 125 ? -13.466 -21.959 25.186 1.00 38.09 125 THR A CA 1
ATOM 974 C C . THR A 1 125 ? -14.874 -21.925 24.593 1.00 38.09 125 THR A C 1
ATOM 976 O O . THR A 1 125 ? -15.830 -21.644 25.305 1.00 38.09 125 THR A O 1
ATOM 979 N N . GLY A 1 126 ? -14.991 -22.257 23.306 1.00 37.38 126 GLY A N 1
ATOM 980 C CA . GLY A 1 126 ? -16.220 -22.741 22.678 1.00 37.38 126 GLY A CA 1
ATOM 981 C C . GLY A 1 126 ? -17.303 -21.700 22.390 1.00 37.38 126 GLY A C 1
ATOM 982 O O . GLY A 1 126 ? -18.042 -21.313 23.281 1.00 37.38 126 GLY A O 1
ATOM 983 N N . CYS A 1 127 ? -17.472 -21.357 21.111 1.00 29.45 127 CYS A N 1
ATOM 984 C CA . CYS A 1 127 ? -18.769 -21.281 20.429 1.00 29.45 127 CYS A CA 1
ATOM 985 C C . CYS A 1 127 ? -18.527 -21.038 18.932 1.00 29.45 127 CYS A C 1
ATOM 987 O O . CYS A 1 127 ? -17.946 -20.032 18.538 1.00 29.45 127 CYS A O 1
ATOM 989 N N . THR A 1 128 ? -18.987 -21.962 18.090 1.00 42.25 128 THR A N 1
ATOM 990 C CA . THR A 1 128 ? -19.244 -21.714 16.668 1.00 42.25 128 THR A CA 1
ATOM 991 C C . THR A 1 128 ? -20.334 -20.651 16.560 1.00 42.25 128 THR A C 1
ATOM 993 O O . THR A 1 128 ? -21.500 -20.937 16.827 1.00 42.25 128 THR A O 1
ATOM 996 N N . GLY A 1 129 ? -19.963 -19.429 16.205 1.00 33.38 129 GLY A N 1
ATOM 997 C CA . GLY A 1 129 ? -20.894 -18.340 15.940 1.00 33.38 129 GLY A CA 1
ATOM 998 C C . GLY A 1 129 ? -20.220 -17.344 15.014 1.00 33.38 129 GLY A C 1
ATOM 999 O O . GLY A 1 129 ? -19.088 -16.945 15.277 1.00 33.38 129 GLY A O 1
ATOM 1000 N N . GLU A 1 130 ? -20.885 -16.994 13.913 1.00 41.78 130 GLU A N 1
ATOM 1001 C CA . GLU A 1 130 ? -20.496 -15.864 13.070 1.00 41.78 130 GLU A CA 1
ATOM 1002 C C . GLU A 1 130 ? -20.244 -14.659 13.980 1.00 41.78 130 GLU A C 1
ATOM 1004 O O . GLU A 1 130 ? -21.149 -14.197 14.678 1.00 41.78 130 GLU A O 1
ATOM 1009 N N . ALA A 1 131 ? -18.991 -14.206 14.041 1.00 46.22 131 ALA A N 1
ATOM 1010 C CA . ALA A 1 131 ? -18.615 -13.075 14.870 1.00 46.22 131 ALA A CA 1
ATOM 1011 C C . ALA A 1 131 ? -19.429 -11.860 14.411 1.00 46.22 131 ALA A C 1
ATOM 1013 O O . ALA A 1 131 ? -19.295 -11.416 13.268 1.00 46.22 131 ALA A O 1
ATOM 1014 N N . SER A 1 132 ? -20.306 -11.344 15.280 1.00 43.31 132 SER A N 1
ATOM 1015 C CA . SER A 1 132 ? -21.037 -10.116 14.978 1.00 43.31 132 SER A CA 1
ATOM 1016 C C . SER A 1 132 ? -20.009 -9.024 14.702 1.00 43.31 132 SER A C 1
ATOM 1018 O O . SER A 1 132 ? -19.082 -8.869 15.506 1.00 43.31 132 SER A O 1
ATOM 1020 N N . PRO A 1 133 ? -20.129 -8.274 13.602 1.00 52.88 133 PRO A N 1
ATOM 1021 C CA . PRO A 1 133 ? -19.098 -7.321 13.268 1.00 52.88 133 PRO A CA 1
ATOM 1022 C C . PRO A 1 133 ? -19.046 -6.218 14.333 1.00 52.88 133 PRO A C 1
ATOM 1024 O O . PRO A 1 133 ? -20.099 -5.832 14.848 1.00 52.88 133 PRO A O 1
ATOM 1027 N N . PRO A 1 134 ? -17.855 -5.681 14.648 1.00 56.12 134 PRO A N 1
ATOM 1028 C CA . PRO A 1 134 ? -17.717 -4.635 15.650 1.00 56.12 134 PRO A CA 1
ATOM 1029 C C . PRO A 1 134 ? -18.636 -3.463 15.290 1.00 56.12 134 PRO A C 1
ATOM 1031 O O . PRO A 1 134 ? -18.594 -2.928 14.175 1.00 56.12 134 PRO A O 1
ATOM 1034 N N . THR A 1 135 ? -19.533 -3.137 16.217 1.00 52.00 135 THR A N 1
ATOM 1035 C CA . THR A 1 135 ? -20.533 -2.071 16.074 1.00 52.00 135 THR A CA 1
ATOM 1036 C C . THR A 1 135 ? -19.971 -0.716 16.493 1.00 52.00 135 THR A C 1
ATOM 1038 O O . THR A 1 135 ? -20.449 0.311 16.029 1.00 52.00 135 THR A O 1
ATOM 1041 N N . HIS A 1 136 ? -18.913 -0.711 17.306 1.00 57.41 136 HIS A N 1
ATOM 1042 C CA . HIS A 1 136 ? -18.237 0.481 17.806 1.00 57.41 136 HIS A CA 1
ATOM 1043 C C . HIS A 1 136 ? -16.728 0.220 17.811 1.00 57.41 136 HIS A C 1
ATOM 1045 O O . HIS A 1 136 ? -16.294 -0.864 18.208 1.00 57.41 136 HIS A O 1
ATOM 1051 N N . GLY A 1 137 ? -15.929 1.176 17.336 1.00 72.62 137 GLY A N 1
ATOM 1052 C CA . GLY A 1 137 ? -14.474 1.047 17.329 1.00 72.62 137 GLY A CA 1
ATOM 1053 C C . GLY A 1 137 ? -13.779 1.832 16.224 1.00 72.62 137 GLY A C 1
ATOM 1054 O O . GLY A 1 137 ? -14.390 2.234 15.234 1.00 72.62 137 GLY A O 1
ATOM 1055 N N . VAL A 1 138 ? -12.473 2.005 16.400 1.00 82.62 138 VAL A N 1
ATOM 1056 C CA . VAL A 1 138 ? -11.571 2.499 15.362 1.00 82.62 138 VAL A CA 1
ATOM 1057 C C . VAL A 1 138 ? -10.997 1.300 14.615 1.00 82.62 138 VAL A C 1
ATOM 1059 O O . VAL A 1 138 ? -10.465 0.374 15.228 1.00 82.62 138 VAL A O 1
ATOM 1062 N N . GLN A 1 139 ? -11.090 1.317 13.289 1.00 88.62 139 GLN A N 1
ATOM 1063 C CA . GLN A 1 139 ? -10.404 0.359 12.432 1.00 88.62 139 GLN A CA 1
ATOM 1064 C C . GLN A 1 139 ? -8.999 0.874 12.103 1.00 88.62 139 GLN A C 1
ATOM 1066 O O . GLN A 1 139 ? -8.827 1.983 11.600 1.00 88.62 139 GLN A O 1
ATOM 1071 N N . ILE A 1 140 ? -7.987 0.050 12.333 1.00 90.75 140 ILE A N 1
ATOM 1072 C CA . ILE A 1 140 ? -6.628 0.304 11.868 1.00 90.75 140 ILE A CA 1
ATOM 1073 C C . ILE A 1 140 ? -6.535 -0.164 10.422 1.00 90.75 140 ILE A C 1
ATOM 1075 O O . ILE A 1 140 ? -6.826 -1.316 10.110 1.00 90.75 140 ILE A O 1
ATOM 1079 N N . HIS A 1 141 ? -6.104 0.720 9.533 1.00 92.50 141 HIS A N 1
ATOM 1080 C CA . HIS A 1 141 ? -5.903 0.402 8.127 1.00 92.50 141 HIS A CA 1
ATOM 1081 C C . HIS A 1 141 ? -4.457 0.684 7.743 1.00 92.50 141 HIS A C 1
ATOM 1083 O O . HIS A 1 141 ? -4.046 1.831 7.612 1.00 92.50 141 HIS A O 1
ATOM 1089 N N . VAL A 1 142 ? -3.686 -0.378 7.560 1.00 93.62 142 VAL A N 1
ATOM 1090 C CA . VAL A 1 142 ? -2.326 -0.321 7.040 1.00 93.62 142 VAL A CA 1
ATOM 1091 C C . VAL A 1 142 ? -2.381 -0.452 5.521 1.00 93.62 142 VAL A C 1
ATOM 1093 O O . VAL A 1 142 ? -2.958 -1.396 4.982 1.00 93.62 142 VAL A O 1
ATOM 1096 N N . LEU A 1 143 ? -1.796 0.518 4.829 1.00 94.88 143 LEU A N 1
ATOM 1097 C CA . LEU A 1 143 ? -1.726 0.595 3.380 1.00 94.88 143 LEU A CA 1
ATOM 1098 C C . LEU A 1 143 ? -0.265 0.554 2.943 1.00 94.88 143 LEU A C 1
ATOM 1100 O O . LEU A 1 143 ? 0.421 1.573 2.978 1.00 94.88 143 LEU A O 1
ATOM 1104 N N . LEU A 1 144 ? 0.211 -0.615 2.527 1.00 93.38 144 LEU A N 1
ATOM 1105 C CA . LEU A 1 144 ? 1.579 -0.806 2.061 1.00 93.38 144 LEU A CA 1
ATOM 1106 C C . LEU A 1 144 ? 1.677 -0.527 0.558 1.00 93.38 144 LEU A C 1
ATOM 1108 O O . LEU A 1 144 ? 1.112 -1.236 -0.270 1.00 93.38 144 LEU A O 1
ATOM 1112 N N . LEU A 1 145 ? 2.430 0.500 0.197 1.00 92.44 145 LEU A N 1
ATOM 1113 C CA . LEU A 1 145 ? 2.791 0.840 -1.172 1.00 92.44 145 LEU A CA 1
ATOM 1114 C C . LEU A 1 145 ? 4.202 0.316 -1.439 1.00 92.44 145 LEU A C 1
ATOM 1116 O O . LEU A 1 145 ? 5.176 0.991 -1.106 1.00 92.44 145 LEU A O 1
ATOM 1120 N N . SER A 1 146 ? 4.319 -0.872 -2.035 1.00 90.00 146 SER A N 1
ATOM 1121 C CA . SER A 1 146 ? 5.619 -1.442 -2.403 1.00 90.00 146 SER A CA 1
ATOM 1122 C C . SER A 1 146 ? 5.894 -1.251 -3.886 1.00 90.00 146 SER A C 1
ATOM 1124 O O . SER A 1 146 ? 5.042 -1.511 -4.735 1.00 90.00 146 SER A O 1
ATOM 1126 N N . SER A 1 147 ? 7.096 -0.779 -4.206 1.00 86.75 147 SER A N 1
ATOM 1127 C CA . SER A 1 147 ? 7.563 -0.617 -5.587 1.00 86.75 147 SER A CA 1
ATOM 1128 C C . SER A 1 147 ? 8.887 -1.309 -5.890 1.00 86.75 147 SER A C 1
ATOM 1130 O O . SER A 1 147 ? 9.447 -1.138 -6.981 1.00 86.75 147 SER A O 1
ATOM 1132 N N . ARG A 1 148 ? 9.403 -2.083 -4.928 1.00 79.69 148 ARG A N 1
ATOM 1133 C CA . ARG A 1 148 ? 10.604 -2.885 -5.137 1.00 79.69 148 ARG A CA 1
ATOM 1134 C C . ARG A 1 148 ? 10.302 -4.031 -6.093 1.00 79.69 148 ARG A C 1
ATOM 1136 O O . ARG A 1 148 ? 9.319 -4.742 -5.957 1.00 79.69 148 ARG A O 1
ATOM 1143 N N . SER A 1 149 ? 11.190 -4.215 -7.055 1.00 69.31 149 SER A N 1
ATOM 1144 C CA . SER A 1 149 ? 11.210 -5.348 -7.987 1.00 69.31 149 SER A CA 1
ATOM 1145 C C . SER A 1 149 ? 12.201 -6.439 -7.570 1.00 69.31 149 SER A C 1
ATOM 1147 O O . SER A 1 149 ? 12.314 -7.480 -8.208 1.00 69.31 149 SER A O 1
ATOM 1149 N N . HIS A 1 150 ? 12.965 -6.195 -6.509 1.00 71.94 150 HIS A N 1
ATOM 1150 C CA . HIS A 1 150 ? 14.066 -7.045 -6.084 1.00 71.94 150 HIS A CA 1
ATOM 1151 C C . HIS A 1 150 ? 14.030 -7.175 -4.573 1.00 71.94 150 HIS A C 1
ATOM 1153 O O . HIS A 1 150 ? 13.666 -6.218 -3.890 1.00 71.94 150 HIS A O 1
ATOM 1159 N N . GLY A 1 151 ? 14.437 -8.339 -4.075 1.00 74.62 151 GLY A N 1
ATOM 1160 C CA . GLY A 1 151 ? 14.548 -8.559 -2.645 1.00 74.62 151 GLY A CA 1
ATOM 1161 C C . GLY A 1 151 ? 13.844 -9.783 -2.112 1.00 74.62 151 GLY A C 1
ATOM 1162 O O . GLY A 1 151 ? 13.253 -10.569 -2.856 1.00 74.62 151 GLY A O 1
ATOM 1163 N N . GLU A 1 152 ? 13.928 -9.921 -0.797 1.00 78.62 152 GLU A N 1
ATOM 1164 C CA . GLU A 1 152 ? 13.130 -10.854 -0.013 1.00 78.62 152 GLU A CA 1
ATOM 1165 C C . GLU A 1 152 ? 12.263 -10.069 0.967 1.00 78.62 152 GLU A C 1
ATOM 1167 O O . GLU A 1 152 ? 12.671 -9.025 1.480 1.00 78.62 152 GLU A O 1
ATOM 1172 N N . VAL A 1 153 ? 11.062 -10.582 1.215 1.00 84.00 153 VAL A N 1
ATOM 1173 C CA . VAL A 1 153 ? 10.173 -10.088 2.266 1.00 84.00 153 VAL A CA 1
ATOM 1174 C C . VAL A 1 153 ? 10.563 -10.755 3.584 1.00 84.00 153 VAL A C 1
ATOM 1176 O O . VAL A 1 153 ? 10.688 -11.982 3.636 1.00 84.00 153 VAL A O 1
ATOM 1179 N N . THR A 1 154 ? 10.770 -9.972 4.646 1.00 84.56 154 THR A N 1
ATOM 1180 C CA . THR A 1 154 ? 11.127 -10.537 5.953 1.00 84.56 154 THR A CA 1
ATOM 1181 C C . THR A 1 154 ? 9.987 -11.375 6.526 1.00 84.56 154 THR A C 1
ATOM 1183 O O . THR A 1 154 ? 8.799 -11.087 6.363 1.00 84.56 154 THR A O 1
ATOM 1186 N N . THR A 1 155 ? 10.349 -12.465 7.201 1.00 84.38 155 THR A N 1
ATOM 1187 C CA . THR A 1 155 ? 9.372 -13.325 7.866 1.00 84.38 155 THR A CA 1
ATOM 1188 C C . THR A 1 155 ? 8.834 -12.640 9.113 1.00 84.38 155 THR A C 1
ATOM 1190 O O . THR A 1 155 ? 9.606 -12.306 10.010 1.00 84.38 155 THR A O 1
ATOM 1193 N N . LEU A 1 156 ? 7.512 -12.527 9.207 1.00 87.38 156 LEU A N 1
ATOM 1194 C CA . LEU A 1 156 ? 6.846 -11.974 10.382 1.00 87.38 156 LEU A CA 1
ATOM 1195 C C . LEU A 1 156 ? 7.054 -12.838 11.629 1.00 87.38 156 LEU A C 1
ATOM 1197 O O . LEU A 1 156 ? 6.873 -14.063 11.607 1.00 87.38 156 LEU A O 1
ATOM 1201 N N . SER A 1 157 ? 7.347 -12.178 12.744 1.00 88.56 157 SER A N 1
ATOM 1202 C CA . SER A 1 157 ? 7.336 -12.766 14.080 1.00 88.56 157 SER A CA 1
ATOM 1203 C C . SER A 1 157 ? 5.921 -13.220 14.483 1.00 88.56 157 SER A C 1
ATOM 1205 O O . SER A 1 157 ? 4.921 -12.705 13.973 1.00 88.56 157 SER A O 1
ATOM 1207 N N . PRO A 1 158 ? 5.783 -14.157 15.440 1.00 87.81 158 PRO A N 1
ATOM 1208 C CA . PRO A 1 158 ? 4.471 -14.618 15.899 1.00 87.81 158 PRO A CA 1
ATOM 1209 C C . PRO A 1 158 ? 3.547 -13.492 16.387 1.00 87.81 158 PRO A C 1
ATOM 1211 O O . PRO A 1 158 ? 2.346 -13.535 16.133 1.00 87.81 158 PRO A O 1
ATOM 1214 N N . SER A 1 159 ? 4.101 -12.473 17.049 1.00 86.19 159 SER A N 1
ATOM 1215 C CA . SER A 1 159 ? 3.354 -11.301 17.521 1.00 86.19 159 SER A CA 1
ATOM 1216 C C . SER A 1 159 ? 2.811 -10.448 16.378 1.00 86.19 159 SER A C 1
ATOM 1218 O O . SER A 1 159 ? 1.669 -10.006 16.438 1.00 86.19 159 SER A O 1
ATOM 1220 N N . GLU A 1 160 ? 3.592 -10.244 15.320 1.00 87.38 160 GLU A N 1
ATOM 1221 C CA . GLU A 1 160 ? 3.168 -9.459 14.154 1.00 87.38 160 GLU A CA 1
ATOM 1222 C C . GLU A 1 160 ? 2.082 -10.188 13.363 1.0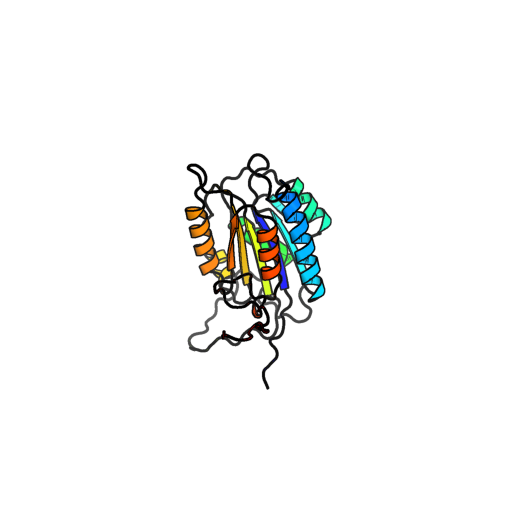0 87.38 160 GLU A C 1
ATOM 1224 O O . GLU A 1 160 ? 1.084 -9.589 12.966 1.00 87.38 160 GLU A O 1
ATOM 1229 N N . ARG A 1 161 ? 2.220 -11.512 13.214 1.00 86.62 161 ARG A N 1
ATOM 1230 C CA . ARG A 1 161 ? 1.176 -12.348 12.602 1.00 86.62 161 ARG A CA 1
ATOM 1231 C C . ARG A 1 161 ? -0.121 -12.270 13.398 1.00 86.62 161 ARG A C 1
ATOM 1233 O O . ARG A 1 161 ? -1.179 -12.136 12.799 1.00 86.62 161 ARG A O 1
ATOM 1240 N N . TYR A 1 162 ? -0.036 -12.307 14.728 1.00 85.75 162 TYR A N 1
ATOM 1241 C CA . TYR A 1 162 ? -1.204 -12.173 15.596 1.00 85.75 162 TYR A CA 1
ATOM 1242 C C . TYR A 1 162 ? -1.913 -10.822 15.402 1.00 85.75 162 TYR A C 1
ATOM 1244 O O . TYR A 1 162 ? -3.131 -10.797 15.252 1.00 85.75 162 TYR A O 1
ATOM 1252 N N . ILE A 1 163 ? -1.165 -9.716 15.305 1.00 85.25 163 ILE A N 1
ATOM 1253 C CA . ILE A 1 163 ? -1.739 -8.385 15.038 1.00 85.25 163 ILE A CA 1
ATOM 1254 C C . ILE A 1 163 ? -2.544 -8.372 13.730 1.00 85.25 163 ILE A C 1
ATOM 1256 O O . ILE A 1 163 ? -3.625 -7.792 13.696 1.00 85.25 163 ILE A O 1
ATOM 1260 N N . LEU A 1 164 ? -2.059 -9.025 12.668 1.00 84.69 164 LEU A N 1
ATOM 1261 C CA . LEU A 1 164 ? -2.786 -9.092 11.392 1.00 84.69 164 LEU A CA 1
ATOM 1262 C C . LEU A 1 164 ? -4.078 -9.908 11.470 1.00 84.69 164 LEU A C 1
ATOM 1264 O O . LEU A 1 164 ? -5.004 -9.625 10.721 1.00 84.69 164 LEU A O 1
ATOM 1268 N N . THR A 1 165 ? -4.165 -10.882 12.380 1.00 84.00 165 THR A N 1
ATOM 1269 C CA . THR A 1 165 ? -5.382 -11.694 12.544 1.00 84.00 165 THR A CA 1
ATOM 1270 C C . THR A 1 165 ? -6.514 -10.970 13.281 1.00 84.00 165 THR A C 1
ATOM 1272 O O . THR A 1 165 ? -7.638 -11.474 13.326 1.00 84.00 165 THR A O 1
ATOM 1275 N N . GLU A 1 166 ? -6.248 -9.795 13.857 1.00 81.50 166 GLU A N 1
ATOM 1276 C CA . GLU A 1 166 ? -7.245 -9.009 14.582 1.00 81.50 166 GLU A CA 1
ATOM 1277 C C . GLU A 1 166 ? -8.270 -8.374 13.629 1.00 81.50 166 GLU A C 1
ATOM 1279 O O . GLU A 1 166 ? -7.922 -7.722 12.649 1.00 81.50 166 GLU A O 1
ATOM 1284 N N . GLN A 1 167 ? -9.563 -8.476 13.953 1.00 73.81 167 GLN A N 1
ATOM 1285 C CA . GLN A 1 167 ? -10.663 -8.026 13.075 1.00 73.81 167 GLN A CA 1
ATOM 1286 C C . GLN A 1 167 ? -10.694 -6.509 12.819 1.00 73.81 167 GLN A C 1
ATOM 1288 O O . GLN A 1 167 ? -11.382 -6.038 11.910 1.00 73.81 167 GLN A O 1
ATOM 1293 N N . LEU A 1 168 ? -9.992 -5.733 13.648 1.00 81.50 168 LEU A N 1
ATOM 1294 C CA . LEU A 1 168 ? -9.885 -4.282 13.518 1.00 81.50 168 LEU A CA 1
ATOM 1295 C C . LEU A 1 168 ? -8.645 -3.846 12.737 1.00 81.50 168 LEU A C 1
ATOM 1297 O O . LEU A 1 168 ? -8.540 -2.659 12.441 1.00 81.50 168 LEU A O 1
ATOM 1301 N N . VAL A 1 169 ? -7.737 -4.762 12.391 1.00 86.44 169 VAL A N 1
ATOM 1302 C CA . VAL A 1 169 ? -6.556 -4.470 11.579 1.00 86.44 169 VAL A CA 1
ATOM 1303 C C . VAL A 1 169 ? -6.818 -4.915 10.148 1.00 86.44 169 VAL A C 1
ATOM 1305 O O . VAL A 1 169 ? -7.154 -6.061 9.876 1.00 86.44 169 VAL A O 1
ATOM 1308 N N . LEU A 1 170 ? -6.658 -3.983 9.219 1.00 90.75 170 LEU A N 1
ATOM 1309 C CA . LEU A 1 170 ? -6.740 -4.235 7.792 1.00 90.75 170 LEU A CA 1
ATOM 1310 C C . LEU A 1 170 ? -5.393 -3.946 7.145 1.00 90.75 170 LEU A C 1
ATOM 1312 O O . LEU A 1 170 ? -4.840 -2.872 7.366 1.00 90.75 170 LEU A O 1
ATOM 1316 N N . LEU A 1 171 ? -4.924 -4.853 6.292 1.00 92.69 171 LEU A N 1
ATOM 1317 C CA . LEU A 1 171 ? -3.735 -4.653 5.471 1.00 92.69 171 LEU A CA 1
ATOM 1318 C C . LEU A 1 171 ? -4.110 -4.679 3.986 1.00 92.69 171 LEU A C 1
ATOM 1320 O O . LEU A 1 171 ? -4.494 -5.717 3.457 1.00 92.69 171 LEU A O 1
ATOM 1324 N N . ASP A 1 172 ? -3.972 -3.545 3.307 1.00 94.06 172 ASP A N 1
ATOM 1325 C CA . ASP A 1 172 ? -3.999 -3.486 1.845 1.00 94.06 172 ASP A CA 1
ATOM 1326 C C . ASP A 1 172 ? -2.575 -3.268 1.323 1.00 94.06 172 ASP A C 1
ATOM 1328 O O . ASP A 1 172 ? -1.834 -2.440 1.855 1.00 94.06 172 ASP A O 1
ATOM 1332 N N . VAL A 1 173 ? -2.203 -3.964 0.252 1.00 93.62 173 VAL A N 1
ATOM 1333 C CA . VAL A 1 173 ? -0.904 -3.826 -0.410 1.00 93.62 1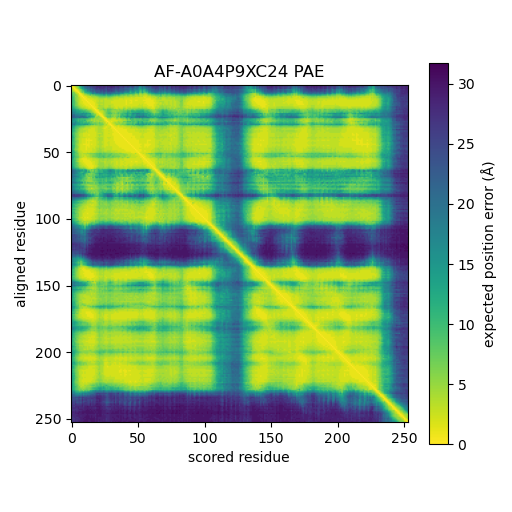73 VAL A CA 1
ATOM 1334 C C . VAL A 1 173 ? -1.125 -3.416 -1.860 1.00 93.62 173 VAL A C 1
ATOM 1336 O O . VAL A 1 173 ? -1.820 -4.102 -2.608 1.00 93.62 173 VAL A O 1
ATOM 1339 N N . LEU A 1 174 ? -0.515 -2.313 -2.289 1.00 94.12 174 LEU A N 1
ATOM 1340 C CA . LEU A 1 174 ? -0.388 -1.970 -3.704 1.00 94.12 174 LEU A CA 1
ATOM 1341 C C . LEU A 1 174 ? 1.048 -2.253 -4.115 1.00 94.12 174 LEU A C 1
ATOM 1343 O O . LEU A 1 174 ? 1.981 -1.574 -3.683 1.00 94.12 174 LEU A O 1
ATOM 1347 N N . PHE A 1 175 ? 1.199 -3.256 -4.966 1.00 92.25 175 PHE A N 1
ATOM 1348 C CA . PHE A 1 175 ? 2.473 -3.714 -5.477 1.00 92.25 175 PHE A CA 1
ATOM 1349 C C . PHE A 1 175 ? 2.689 -3.175 -6.895 1.00 92.25 175 PHE A C 1
ATOM 1351 O O . PHE A 1 175 ? 2.088 -3.646 -7.865 1.00 92.25 175 PHE A O 1
ATOM 1358 N N . VAL A 1 176 ? 3.527 -2.143 -7.005 1.00 90.56 176 VAL A N 1
ATOM 1359 C CA . VAL A 1 176 ? 3.828 -1.425 -8.247 1.00 90.56 176 VAL A CA 1
ATOM 1360 C C . VAL A 1 176 ? 5.178 -1.873 -8.797 1.00 90.56 176 VAL A C 1
ATOM 1362 O O . VAL A 1 176 ? 6.225 -1.375 -8.393 1.00 90.56 176 VAL A O 1
ATOM 1365 N N . HIS A 1 177 ? 5.178 -2.763 -9.780 1.00 87.00 177 HIS A N 1
ATOM 1366 C CA . HIS A 1 177 ? 6.407 -3.394 -10.260 1.00 87.00 177 HIS A CA 1
ATOM 1367 C C . HIS A 1 177 ? 6.761 -3.005 -11.705 1.00 87.00 177 HIS A C 1
ATOM 1369 O O . HIS A 1 177 ? 5.935 -2.546 -12.506 1.00 87.00 177 HIS A O 1
ATOM 1375 N N . GLU A 1 178 ? 8.035 -3.191 -12.050 1.00 83.25 178 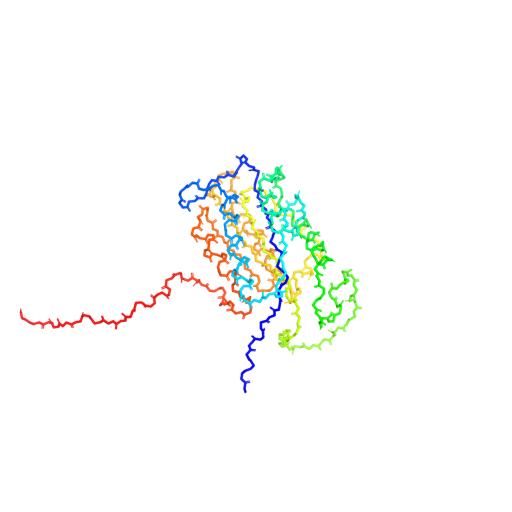GLU A N 1
ATOM 1376 C CA . GLU A 1 178 ? 8.486 -3.202 -13.442 1.00 83.25 178 GLU A CA 1
ATOM 1377 C C . GLU A 1 178 ? 8.101 -4.506 -14.137 1.00 83.25 178 GLU A C 1
ATOM 1379 O O . GLU A 1 178 ? 7.716 -5.491 -13.504 1.00 83.25 178 GLU A O 1
ATOM 1384 N N . LYS A 1 179 ? 8.251 -4.540 -15.464 1.00 83.19 179 LYS A N 1
ATOM 1385 C CA . LYS A 1 179 ? 8.094 -5.786 -16.209 1.00 83.19 179 LYS A CA 1
ATOM 1386 C C . LYS A 1 179 ? 9.063 -6.846 -15.644 1.00 83.19 179 LYS A C 1
ATOM 1388 O O . LYS A 1 179 ? 10.235 -6.516 -15.448 1.00 83.19 179 LYS A O 1
ATOM 1393 N N . PRO A 1 180 ? 8.603 -8.090 -15.413 1.00 84.50 180 PRO A N 1
ATOM 1394 C CA . PRO A 1 180 ? 9.477 -9.174 -14.980 1.00 84.50 180 PRO A CA 1
ATOM 1395 C C . PRO A 1 180 ? 10.697 -9.317 -15.898 1.00 84.50 180 PRO A C 1
ATOM 1397 O O . PRO A 1 180 ? 10.579 -9.193 -17.124 1.00 84.50 180 PRO A O 1
ATOM 1400 N N . SER A 1 181 ? 11.860 -9.569 -15.305 1.00 82.50 181 SER A N 1
ATOM 1401 C CA . SER A 1 181 ? 13.140 -9.745 -16.001 1.00 82.50 181 SER A CA 1
ATOM 1402 C C . SER A 1 181 ? 13.983 -10.800 -15.277 1.00 82.50 181 SER A C 1
ATOM 1404 O O . SER A 1 181 ? 13.573 -11.298 -14.234 1.00 82.50 181 SER A O 1
ATOM 1406 N N . ALA A 1 182 ? 15.154 -11.158 -15.814 1.00 80.44 182 ALA A N 1
ATOM 1407 C CA . ALA A 1 182 ? 16.047 -12.120 -15.157 1.00 80.44 182 ALA A CA 1
ATOM 1408 C C . ALA A 1 182 ? 16.485 -11.662 -13.754 1.00 80.44 182 ALA A C 1
ATOM 1410 O O . ALA A 1 182 ? 16.693 -12.494 -12.877 1.00 80.44 182 ALA A O 1
ATOM 1411 N N . ASP A 1 183 ? 16.575 -10.348 -13.550 1.00 75.12 183 ASP A N 1
ATOM 1412 C CA . ASP A 1 183 ? 16.948 -9.757 -12.270 1.00 75.12 183 ASP A CA 1
ATOM 1413 C C . ASP A 1 183 ? 15.715 -9.416 -11.411 1.00 75.12 183 ASP A C 1
ATOM 1415 O O . ASP A 1 183 ? 15.840 -9.287 -10.197 1.00 75.12 183 ASP A O 1
ATOM 1419 N N . ASN A 1 184 ? 14.525 -9.282 -12.015 1.00 78.94 184 ASN A N 1
ATOM 1420 C CA . ASN A 1 184 ? 13.262 -8.873 -11.381 1.00 78.94 184 ASN A CA 1
ATOM 1421 C C . ASN A 1 184 ? 12.261 -10.040 -11.297 1.00 78.94 184 ASN A C 1
ATOM 1423 O O . ASN A 1 184 ? 11.463 -10.258 -12.220 1.00 78.94 184 ASN A O 1
ATOM 1427 N N . ASP A 1 185 ? 12.276 -10.751 -10.168 1.00 83.31 185 ASP A N 1
ATOM 1428 C CA . ASP A 1 185 ? 11.350 -11.848 -9.867 1.00 83.31 185 ASP A CA 1
ATOM 1429 C C . ASP A 1 185 ? 10.079 -11.346 -9.160 1.00 83.31 185 ASP A C 1
ATOM 1431 O O . ASP A 1 185 ? 9.866 -11.519 -7.956 1.00 83.31 185 ASP A O 1
ATOM 1435 N N . VAL A 1 186 ? 9.216 -10.711 -9.954 1.00 86.31 186 VAL A N 1
ATOM 1436 C CA . VAL A 1 186 ? 7.902 -10.209 -9.522 1.00 86.31 186 VAL A CA 1
ATOM 1437 C C . VAL A 1 186 ? 7.032 -11.331 -8.951 1.00 86.31 186 VAL A C 1
ATOM 1439 O O . VAL A 1 186 ? 6.329 -11.117 -7.968 1.00 86.31 186 VAL A O 1
ATOM 1442 N N . ALA A 1 187 ? 7.082 -12.527 -9.546 1.00 87.12 187 ALA A N 1
ATOM 1443 C CA . ALA A 1 187 ? 6.221 -13.645 -9.162 1.00 87.12 187 ALA A CA 1
ATOM 1444 C C . ALA A 1 187 ? 6.536 -14.134 -7.744 1.00 87.12 187 ALA A C 1
ATOM 1446 O O . ALA A 1 187 ? 5.625 -14.404 -6.954 1.00 87.12 187 ALA A O 1
ATOM 1447 N N . ARG A 1 188 ? 7.824 -14.201 -7.397 1.00 88.25 188 ARG A N 1
ATOM 1448 C CA . ARG A 1 188 ? 8.258 -14.556 -6.046 1.00 88.25 188 ARG A CA 1
ATOM 1449 C C . ARG A 1 188 ? 7.821 -13.520 -5.017 1.00 88.25 188 ARG A C 1
ATOM 1451 O O . ARG A 1 188 ? 7.244 -13.906 -4.003 1.00 88.25 188 ARG A O 1
ATOM 1458 N N . LEU A 1 189 ? 8.050 -12.231 -5.279 1.00 87.31 189 LEU A N 1
ATOM 1459 C CA . LEU A 1 189 ? 7.637 -11.156 -4.367 1.00 87.31 189 LEU A CA 1
ATOM 1460 C C . LEU A 1 189 ? 6.118 -11.108 -4.194 1.00 87.31 189 LEU A C 1
ATOM 1462 O O . LEU A 1 189 ? 5.639 -11.019 -3.067 1.00 87.31 189 LEU A O 1
ATOM 1466 N N . PHE A 1 190 ? 5.364 -11.248 -5.286 1.00 89.75 190 PHE A N 1
ATOM 1467 C CA . PHE A 1 190 ? 3.908 -11.340 -5.234 1.00 89.75 190 PHE A CA 1
ATOM 1468 C C . PHE A 1 190 ? 3.465 -12.492 -4.329 1.00 89.75 190 PHE A C 1
ATOM 1470 O O . PHE A 1 190 ? 2.668 -12.276 -3.427 1.00 89.75 190 PHE A O 1
ATOM 1477 N N . THR A 1 191 ? 4.042 -13.686 -4.500 1.00 90.38 191 THR A N 1
ATOM 1478 C CA . THR A 1 191 ? 3.716 -14.860 -3.670 1.00 90.38 191 THR A CA 1
ATOM 1479 C C . THR A 1 191 ? 4.010 -14.613 -2.186 1.00 90.38 191 THR A C 1
ATOM 1481 O O . THR A 1 191 ? 3.241 -15.029 -1.326 1.00 90.38 191 THR A O 1
ATOM 1484 N N . GLN A 1 192 ? 5.115 -13.933 -1.866 1.00 90.25 192 GLN A N 1
ATOM 1485 C CA . GLN A 1 192 ? 5.459 -13.594 -0.482 1.00 90.25 192 GLN A CA 1
ATOM 1486 C C . GLN A 1 192 ? 4.478 -12.578 0.124 1.00 90.25 192 GLN A C 1
ATOM 1488 O O . GLN A 1 192 ? 4.056 -12.749 1.265 1.00 90.25 192 GLN A O 1
ATOM 1493 N N . LEU A 1 193 ? 4.084 -11.554 -0.638 1.00 89.75 193 LEU A N 1
ATOM 1494 C CA . LEU A 1 193 ? 3.096 -10.559 -0.206 1.00 89.75 193 LEU A CA 1
ATOM 1495 C C . LEU A 1 193 ? 1.694 -11.163 -0.055 1.00 89.75 193 LEU A C 1
ATOM 1497 O O . LEU A 1 193 ? 0.983 -10.825 0.889 1.00 89.75 193 LEU A O 1
ATOM 1501 N N . ASP A 1 194 ? 1.317 -12.074 -0.949 1.00 90.31 194 ASP A N 1
ATOM 1502 C CA . ASP A 1 194 ? 0.048 -12.806 -0.907 1.00 90.31 194 ASP A CA 1
ATOM 1503 C C . ASP A 1 194 ? -0.050 -13.645 0.378 1.00 90.31 194 ASP A C 1
ATOM 1505 O O . ASP A 1 194 ? -1.005 -13.513 1.138 1.00 90.31 194 ASP A O 1
ATOM 1509 N N . GLN A 1 195 ? 1.022 -14.365 0.730 1.00 89.44 195 GLN A N 1
ATOM 1510 C CA . GLN A 1 195 ? 1.120 -15.094 2.004 1.00 89.44 195 GLN A CA 1
ATOM 1511 C C . GLN A 1 195 ? 1.016 -14.185 3.237 1.00 89.44 195 GLN A C 1
ATOM 1513 O O . GLN A 1 195 ? 0.552 -14.624 4.292 1.00 89.44 195 GLN A O 1
ATOM 1518 N N . THR A 1 196 ? 1.483 -12.937 3.148 1.00 87.19 196 THR A N 1
ATOM 1519 C CA . THR A 1 196 ? 1.300 -11.948 4.217 1.00 87.19 196 THR A CA 1
ATOM 1520 C C . THR A 1 196 ? -0.156 -11.495 4.307 1.00 87.19 196 THR A C 1
ATOM 1522 O O . THR A 1 196 ? -0.687 -11.392 5.413 1.00 87.19 196 THR A O 1
ATOM 1525 N N . ILE A 1 197 ? -0.809 -11.246 3.171 1.00 88.19 197 ILE A N 1
ATOM 1526 C CA . ILE A 1 197 ? -2.210 -10.808 3.115 1.00 88.19 197 ILE A CA 1
ATOM 1527 C C . ILE A 1 197 ? -3.173 -11.904 3.561 1.00 88.19 197 ILE A C 1
ATOM 1529 O O . ILE A 1 197 ? -4.158 -11.586 4.221 1.00 88.19 197 ILE A O 1
ATOM 1533 N N . ASP A 1 198 ? -2.868 -13.176 3.307 1.00 86.56 198 ASP A N 1
ATOM 1534 C CA . ASP A 1 198 ? -3.661 -14.313 3.793 1.00 86.56 198 ASP A CA 1
ATOM 1535 C C . ASP A 1 198 ? -3.831 -14.321 5.324 1.00 86.56 198 ASP A C 1
ATOM 1537 O O . ASP A 1 198 ? -4.780 -14.906 5.851 1.00 86.56 198 ASP A O 1
ATOM 1541 N N . LEU A 1 199 ? -2.932 -13.656 6.060 1.00 85.50 199 LEU A N 1
ATOM 1542 C CA . LEU A 1 199 ? -3.028 -13.497 7.513 1.00 85.50 199 LEU A CA 1
ATOM 1543 C C . LEU A 1 199 ? -3.988 -12.375 7.937 1.00 85.50 199 LEU A C 1
ATOM 1545 O O . LEU A 1 199 ? -4.420 -12.368 9.088 1.00 85.50 199 LEU A O 1
ATOM 1549 N N . ALA A 1 200 ? -4.290 -11.432 7.041 1.00 84.31 200 ALA A N 1
ATOM 1550 C CA . ALA A 1 200 ? -5.065 -10.225 7.300 1.00 84.31 200 ALA A CA 1
ATOM 1551 C C . ALA A 1 200 ? -6.473 -10.333 6.680 1.00 84.31 200 ALA A C 1
ATOM 1553 O O . ALA A 1 200 ? -6.671 -9.994 5.506 1.00 84.31 200 ALA A O 1
ATOM 1554 N N . PRO A 1 201 ? -7.490 -10.789 7.436 1.00 80.38 201 PRO A N 1
ATOM 1555 C CA . PRO A 1 201 ? -8.825 -11.007 6.895 1.00 80.38 201 PRO A CA 1
ATOM 1556 C C . PRO A 1 201 ? -9.427 -9.707 6.341 1.00 80.38 201 PRO A C 1
ATOM 1558 O O . PRO A 1 201 ? -9.573 -8.706 7.037 1.00 80.38 201 PRO A O 1
ATOM 1561 N N . GLY A 1 202 ? -9.812 -9.738 5.064 1.00 80.56 202 GLY A N 1
ATOM 1562 C CA . GLY A 1 202 ? -10.378 -8.586 4.352 1.00 80.56 202 GLY A CA 1
ATOM 1563 C C . GLY A 1 202 ? -9.347 -7.678 3.677 1.00 80.56 202 GLY A C 1
ATOM 1564 O O . GLY A 1 202 ? -9.759 -6.763 2.955 1.00 80.56 202 GLY A O 1
ATOM 1565 N N . GLY A 1 203 ? -8.052 -7.944 3.871 1.00 86.50 203 GLY A N 1
ATOM 1566 C CA . GLY A 1 203 ? -6.961 -7.297 3.151 1.00 86.50 203 GLY A CA 1
ATOM 1567 C C . GLY A 1 203 ? -6.990 -7.570 1.647 1.00 86.50 203 GLY A C 1
ATOM 1568 O O . GLY A 1 203 ? -7.646 -8.505 1.178 1.00 86.50 203 GLY A O 1
ATOM 1569 N N . ARG A 1 204 ? -6.309 -6.725 0.868 1.00 89.88 204 ARG A N 1
ATOM 1570 C CA . ARG A 1 204 ? -6.254 -6.841 -0.599 1.00 89.88 204 ARG A CA 1
ATOM 1571 C C . ARG A 1 204 ? -4.860 -6.625 -1.145 1.00 89.88 204 ARG A C 1
ATOM 1573 O O . ARG A 1 204 ? -4.184 -5.678 -0.754 1.00 89.88 204 ARG A O 1
ATOM 1580 N N . LEU A 1 205 ? -4.496 -7.444 -2.129 1.00 92.06 205 LEU A N 1
ATOM 1581 C CA . LEU A 1 205 ? -3.292 -7.279 -2.933 1.00 92.06 205 LEU A CA 1
ATOM 1582 C C . LEU A 1 205 ? -3.666 -6.702 -4.298 1.00 92.06 205 LEU A C 1
ATOM 1584 O O . LEU A 1 205 ? -4.436 -7.307 -5.043 1.00 92.06 205 LEU A O 1
ATOM 1588 N N . TYR A 1 206 ? -3.106 -5.548 -4.644 1.00 92.31 206 TYR A N 1
ATOM 1589 C CA . TYR A 1 206 ? -3.231 -4.955 -5.972 1.00 92.31 206 TYR A CA 1
ATOM 1590 C C . TYR A 1 206 ? -1.885 -5.030 -6.683 1.00 92.31 206 TYR A C 1
ATOM 1592 O O . TYR A 1 206 ? -0.994 -4.224 -6.419 1.00 92.31 206 TYR A O 1
ATOM 1600 N N . GLU A 1 207 ? -1.745 -5.967 -7.615 1.00 91.69 207 GLU A N 1
ATOM 1601 C CA . GLU A 1 207 ? -0.600 -6.010 -8.525 1.00 91.69 207 GLU A CA 1
ATOM 1602 C C . GLU A 1 207 ? -0.820 -5.056 -9.701 1.00 91.69 207 GLU A C 1
ATOM 1604 O O . GLU A 1 207 ? -1.859 -5.077 -10.373 1.00 91.69 207 GLU A O 1
ATOM 1609 N N . MET A 1 208 ? 0.173 -4.216 -9.984 1.00 89.88 208 MET A N 1
ATOM 1610 C CA . MET A 1 208 ? 0.144 -3.369 -11.165 1.00 89.88 208 MET A CA 1
ATOM 1611 C C . MET A 1 208 ? 1.536 -3.048 -11.705 1.00 89.88 208 MET A C 1
ATOM 1613 O O . MET A 1 208 ? 2.469 -2.714 -10.982 1.00 89.88 208 MET A O 1
ATOM 1617 N N . SER A 1 209 ? 1.635 -3.007 -13.031 1.00 87.81 209 SER A N 1
ATOM 1618 C CA . SER A 1 209 ? 2.725 -2.316 -13.721 1.00 87.81 209 SER A CA 1
ATOM 1619 C C . SER A 1 209 ? 2.734 -0.820 -13.377 1.00 87.81 209 SER A C 1
ATOM 1621 O O . SER A 1 209 ? 1.667 -0.272 -13.092 1.00 87.81 209 SER A O 1
ATOM 1623 N N . ARG A 1 210 ? 3.874 -0.137 -13.561 1.00 87.25 210 ARG A N 1
ATOM 1624 C CA . ARG A 1 210 ? 4.065 1.331 -13.422 1.00 87.25 210 ARG A CA 1
ATOM 1625 C C . ARG A 1 210 ? 3.153 2.190 -14.318 1.00 87.25 210 ARG A C 1
ATOM 1627 O O . ARG A 1 210 ? 3.580 2.814 -15.289 1.00 87.25 210 ARG A O 1
ATOM 1634 N N . SER A 1 211 ? 1.871 2.223 -13.981 1.00 90.56 211 SER A N 1
ATOM 1635 C CA . SER A 1 211 ? 0.802 2.914 -14.690 1.00 90.56 211 SER A CA 1
ATOM 1636 C C . SER A 1 211 ? 0.071 3.832 -13.717 1.00 90.56 211 SER A C 1
ATOM 1638 O O . SER A 1 211 ? -0.598 3.366 -12.798 1.00 90.56 211 SER A O 1
ATOM 1640 N N . LEU A 1 212 ? 0.173 5.142 -13.939 1.00 91.75 212 LEU A N 1
ATOM 1641 C CA . LEU A 1 212 ? -0.493 6.153 -13.124 1.00 91.75 212 LEU A CA 1
ATOM 1642 C C . LEU A 1 212 ? -2.014 5.977 -13.087 1.00 91.75 212 LEU A C 1
ATOM 1644 O O . LEU A 1 212 ? -2.550 5.983 -11.982 1.00 91.75 212 LEU A O 1
ATOM 1648 N N . PRO A 1 213 ? -2.712 5.732 -14.214 1.00 92.44 213 PRO A N 1
ATOM 1649 C CA . PRO A 1 213 ? -4.139 5.444 -14.161 1.00 92.44 213 PRO A CA 1
ATOM 1650 C C . PRO A 1 213 ? -4.459 4.237 -13.276 1.00 92.44 213 PRO A C 1
ATOM 1652 O O . PRO A 1 213 ? -5.364 4.315 -12.454 1.00 92.44 213 PRO A O 1
ATOM 1655 N N . ARG A 1 214 ? -3.697 3.136 -13.377 1.00 91.69 214 ARG A N 1
ATOM 1656 C CA . ARG A 1 214 ? -3.927 1.946 -12.536 1.00 91.69 214 ARG A CA 1
ATOM 1657 C C . ARG A 1 214 ? -3.702 2.236 -11.055 1.00 91.69 214 ARG A C 1
ATOM 1659 O O . ARG A 1 214 ? -4.532 1.839 -10.247 1.00 91.69 214 ARG A O 1
ATOM 1666 N N . LEU A 1 215 ? -2.644 2.974 -10.718 1.00 92.38 215 LEU A N 1
ATOM 1667 C CA . LEU A 1 215 ? -2.376 3.396 -9.343 1.00 92.38 215 LEU A CA 1
ATOM 1668 C C . LEU A 1 215 ? -3.495 4.288 -8.794 1.00 92.38 215 LEU A C 1
ATOM 1670 O O . LEU A 1 215 ? -3.938 4.095 -7.665 1.00 92.38 215 LEU A O 1
ATOM 1674 N N . GLN A 1 216 ? -3.981 5.238 -9.596 1.00 93.25 216 GLN A N 1
ATOM 1675 C CA . GLN A 1 216 ? -5.114 6.090 -9.235 1.00 93.25 216 GLN A CA 1
ATOM 1676 C C . GLN A 1 216 ? -6.377 5.260 -8.990 1.00 93.25 216 GLN A C 1
ATOM 1678 O O . GLN A 1 216 ? -7.033 5.447 -7.969 1.00 93.25 216 GLN A O 1
ATOM 1683 N N . PHE A 1 217 ? -6.700 4.316 -9.879 1.00 91.38 217 PHE A N 1
ATOM 1684 C CA . PHE A 1 217 ? -7.857 3.435 -9.708 1.00 91.38 217 PHE A CA 1
ATOM 1685 C C . PHE A 1 217 ? -7.747 2.560 -8.460 1.00 91.38 217 PHE A C 1
ATOM 1687 O O . PHE A 1 217 ? -8.706 2.491 -7.695 1.00 91.38 217 PHE A O 1
ATOM 1694 N N . ALA A 1 218 ? -6.585 1.949 -8.219 1.00 91.81 218 ALA A N 1
ATOM 1695 C CA . ALA A 1 218 ? -6.354 1.150 -7.021 1.00 91.81 218 ALA A CA 1
ATOM 1696 C C . ALA A 1 218 ? -6.502 1.996 -5.747 1.00 91.81 218 ALA A C 1
ATOM 1698 O O . ALA A 1 218 ? -7.203 1.592 -4.822 1.00 91.81 218 ALA A O 1
ATOM 1699 N N . MET A 1 219 ? -5.937 3.209 -5.718 1.00 92.62 219 MET A N 1
ATOM 1700 C CA . MET A 1 219 ? -6.105 4.103 -4.568 1.00 92.62 219 MET A CA 1
ATOM 1701 C C . MET A 1 219 ? -7.547 4.559 -4.359 1.00 92.62 219 MET A C 1
ATOM 1703 O O . MET A 1 219 ? -7.974 4.694 -3.215 1.00 92.62 219 MET A O 1
ATOM 1707 N N . MET A 1 220 ? -8.319 4.768 -5.427 1.00 89.88 220 MET A N 1
ATOM 1708 C CA . MET A 1 220 ? -9.745 5.076 -5.299 1.00 89.88 220 MET A CA 1
ATOM 1709 C C . MET A 1 220 ? -10.549 3.892 -4.744 1.00 89.88 220 MET A C 1
ATOM 1711 O O . MET A 1 220 ? -11.432 4.108 -3.916 1.00 89.88 220 MET A O 1
ATOM 1715 N N . ASP A 1 221 ? -10.240 2.654 -5.141 1.00 88.62 221 ASP A N 1
ATOM 1716 C CA . ASP A 1 221 ? -10.897 1.463 -4.577 1.00 88.62 221 ASP A CA 1
ATOM 1717 C C . ASP A 1 221 ? -10.554 1.298 -3.086 1.00 88.62 221 ASP A C 1
ATOM 1719 O O . ASP A 1 221 ? -11.426 1.104 -2.237 1.00 88.62 221 ASP A O 1
ATOM 1723 N N . VAL A 1 222 ? -9.286 1.507 -2.725 1.00 90.56 222 VAL A N 1
ATOM 1724 C CA . VAL A 1 222 ? -8.838 1.502 -1.325 1.00 90.56 222 VAL A CA 1
ATOM 1725 C C . VAL A 1 222 ? -9.442 2.663 -0.519 1.00 90.56 222 VAL A C 1
ATOM 1727 O O . VAL A 1 222 ? -9.665 2.526 0.690 1.00 90.56 222 VAL A O 1
ATOM 1730 N N . ALA A 1 223 ? -9.785 3.786 -1.161 1.00 90.25 223 ALA A N 1
ATOM 1731 C CA . ALA A 1 223 ? -10.469 4.905 -0.513 1.00 90.25 223 ALA A CA 1
ATOM 1732 C C . ALA A 1 223 ? -11.884 4.540 -0.029 1.00 90.25 223 ALA A C 1
ATOM 1734 O O . ALA A 1 223 ? -12.373 5.121 0.946 1.00 90.25 223 ALA A O 1
ATOM 1735 N N . ALA A 1 224 ? -12.538 3.543 -0.630 1.00 87.31 224 ALA A N 1
ATOM 1736 C CA . ALA A 1 224 ? -13.806 3.043 -0.116 1.00 87.31 224 ALA A CA 1
ATOM 1737 C C . ALA A 1 224 ? -13.626 2.394 1.269 1.00 87.31 224 ALA A C 1
ATOM 1739 O O . ALA A 1 224 ? -12.584 1.814 1.593 1.00 87.31 224 ALA A O 1
ATOM 1740 N N . HIS A 1 225 ? -14.644 2.519 2.126 1.00 83.38 225 HIS A N 1
ATOM 1741 C CA . HIS A 1 225 ? -14.617 1.904 3.452 1.00 83.38 225 HIS A CA 1
ATOM 1742 C C . HIS A 1 225 ? -14.517 0.374 3.297 1.00 83.38 225 HIS A C 1
ATOM 1744 O O . HIS A 1 225 ? -15.326 -0.182 2.557 1.00 83.38 225 HIS A O 1
ATOM 1750 N N . PRO A 1 226 ? -13.614 -0.329 4.001 1.00 80.00 226 PRO A N 1
ATOM 1751 C CA . PRO A 1 226 ? -13.345 -1.758 3.796 1.00 80.00 226 PRO A CA 1
ATOM 1752 C C . PRO A 1 226 ? -14.593 -2.642 3.821 1.00 80.00 226 PRO A C 1
ATOM 1754 O O . PRO A 1 226 ? -14.819 -3.431 2.912 1.00 80.00 226 PRO A O 1
ATOM 1757 N N . ARG A 1 227 ? -15.484 -2.412 4.796 1.00 74.19 227 ARG A N 1
ATOM 1758 C CA . ARG A 1 227 ? -16.781 -3.114 4.923 1.00 74.19 227 ARG A CA 1
ATOM 1759 C C . ARG A 1 227 ? -17.788 -2.835 3.797 1.00 74.19 227 ARG A C 1
ATOM 1761 O O . ARG A 1 227 ? -18.825 -3.480 3.739 1.00 74.19 227 ARG A O 1
ATOM 1768 N N . GLN A 1 228 ? -17.524 -1.840 2.955 1.00 76.50 228 GLN A N 1
ATOM 1769 C CA . GLN A 1 228 ? -18.370 -1.437 1.828 1.00 76.50 228 GLN A CA 1
ATOM 1770 C C . GLN A 1 228 ? -17.736 -1.776 0.478 1.00 76.50 228 GLN A C 1
ATOM 1772 O O . GLN A 1 228 ? -18.367 -1.564 -0.558 1.00 76.50 228 GLN A O 1
ATOM 1777 N N . ARG A 1 229 ? -16.498 -2.282 0.464 1.00 76.94 229 ARG A N 1
ATOM 1778 C CA . ARG A 1 229 ? -15.867 -2.702 -0.779 1.00 76.94 229 ARG A CA 1
ATOM 1779 C C . ARG A 1 229 ? -16.495 -4.017 -1.228 1.00 76.94 229 ARG A C 1
ATOM 1781 O O . ARG A 1 229 ? -16.686 -4.931 -0.429 1.00 76.94 229 ARG A O 1
ATOM 1788 N N . LEU A 1 230 ? -16.801 -4.123 -2.516 1.00 68.06 230 LEU A N 1
ATOM 1789 C CA . LEU A 1 230 ? -17.274 -5.374 -3.111 1.00 68.06 230 LEU A CA 1
ATOM 1790 C C . LEU A 1 230 ? -16.200 -6.441 -2.923 1.00 68.06 230 LEU A C 1
ATOM 1792 O O . LEU A 1 230 ? -15.050 -6.142 -3.220 1.00 68.06 230 LEU A O 1
ATOM 1796 N N . LEU A 1 231 ? -16.545 -7.645 -2.446 1.00 62.03 231 LEU A N 1
ATOM 1797 C CA . LEU A 1 231 ? -15.610 -8.780 -2.361 1.00 62.03 231 LEU A CA 1
ATOM 1798 C C . LEU A 1 231 ? -14.759 -8.848 -3.632 1.00 62.03 231 LEU A C 1
ATOM 1800 O O . LEU A 1 231 ? -15.293 -8.608 -4.715 1.00 62.03 231 LEU A O 1
ATOM 1804 N N . ALA A 1 232 ? -13.460 -9.128 -3.485 1.00 53.56 232 ALA A N 1
ATOM 1805 C CA . ALA A 1 232 ? -12.495 -9.185 -4.580 1.00 53.56 232 ALA A CA 1
ATOM 1806 C C . ALA A 1 232 ? -12.853 -10.310 -5.574 1.00 53.56 232 ALA A C 1
ATOM 1808 O O . ALA A 1 232 ? -12.268 -11.384 -5.586 1.00 53.56 232 ALA A O 1
ATOM 1809 N N . GLY A 1 233 ? -13.882 -10.079 -6.383 1.00 48.09 233 GLY A N 1
ATOM 1810 C CA . GLY A 1 233 ? -14.068 -10.690 -7.684 1.00 48.09 233 GLY A CA 1
ATOM 1811 C C . GLY A 1 233 ? -13.341 -9.847 -8.732 1.00 48.09 233 GLY A C 1
ATOM 1812 O O . GLY A 1 233 ? -12.774 -8.805 -8.396 1.00 48.09 233 GLY A O 1
ATOM 1813 N N . PRO A 1 234 ? -13.352 -10.254 -10.010 1.00 37.47 234 PRO A N 1
ATOM 1814 C CA . PRO A 1 234 ? -12.753 -9.465 -11.075 1.00 37.47 234 PRO A CA 1
ATOM 1815 C C . PRO A 1 234 ? -13.449 -8.100 -11.125 1.00 37.47 234 PRO A C 1
ATOM 1817 O O . PRO A 1 234 ? -14.561 -7.974 -11.640 1.00 37.47 234 PRO A O 1
ATOM 1820 N N . VAL A 1 235 ? -12.813 -7.074 -10.557 1.00 42.03 235 VAL A N 1
ATOM 1821 C CA . VAL A 1 235 ? -13.273 -5.690 -10.660 1.00 42.03 235 VAL A CA 1
ATOM 1822 C C . VAL A 1 235 ? -13.041 -5.291 -12.107 1.00 42.03 235 VAL A C 1
ATOM 1824 O O . VAL A 1 235 ? -11.959 -4.863 -12.497 1.00 42.03 235 VAL A O 1
ATOM 1827 N N . HIS A 1 236 ? -14.049 -5.525 -12.940 1.00 37.28 236 HIS A N 1
ATOM 1828 C CA . HIS A 1 236 ? -14.041 -5.102 -14.325 1.00 37.28 236 HIS A CA 1
ATOM 1829 C C . HIS A 1 236 ? -14.223 -3.575 -14.321 1.00 37.28 236 HIS A C 1
ATOM 1831 O O . HIS A 1 236 ? -15.294 -3.104 -13.932 1.00 37.28 236 HIS A O 1
ATOM 1837 N N . PRO A 1 237 ? -13.244 -2.768 -14.770 1.00 41.66 237 PRO A N 1
ATOM 1838 C CA . PRO A 1 237 ? -13.333 -1.302 -14.735 1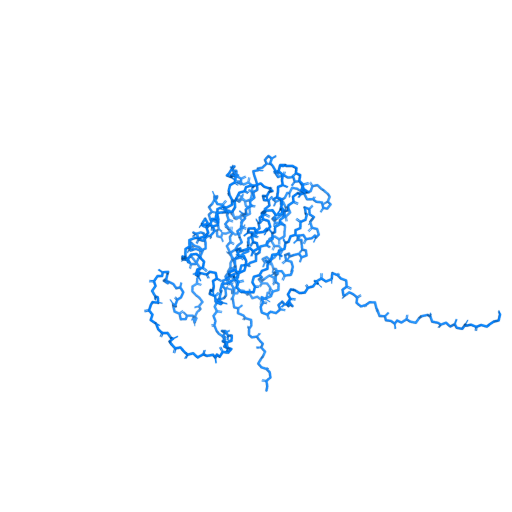.00 41.66 237 PRO A CA 1
ATOM 1839 C C . PRO A 1 237 ? -14.345 -0.718 -15.749 1.00 41.66 237 PRO A C 1
ATOM 1841 O O . PRO A 1 237 ? -14.313 0.469 -16.051 1.00 41.66 237 PRO A O 1
ATOM 1844 N N . TYR A 1 238 ? -15.254 -1.544 -16.280 1.00 35.97 238 TYR A N 1
ATOM 1845 C CA . TYR A 1 238 ? -16.198 -1.216 -17.350 1.00 35.97 238 TYR A CA 1
ATOM 1846 C C . TYR A 1 238 ? -17.651 -1.558 -17.001 1.00 35.97 238 TYR A C 1
ATOM 1848 O O . TYR A 1 238 ? -18.425 -1.928 -17.877 1.00 35.97 238 TYR A O 1
ATOM 1856 N N . LEU A 1 239 ? 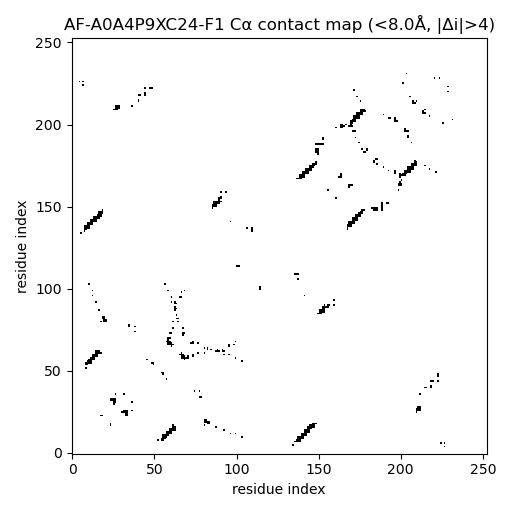-18.081 -1.374 -15.753 1.00 34.47 239 LEU A N 1
ATOM 1857 C CA . LEU A 1 239 ? -19.516 -1.211 -15.485 1.00 34.47 239 LEU A CA 1
ATOM 1858 C C . LEU A 1 239 ? -19.951 0.240 -15.748 1.00 34.47 239 LEU A C 1
ATOM 1860 O O . LEU A 1 239 ? -20.561 0.899 -14.915 1.00 34.47 239 LEU A O 1
ATOM 1864 N N . VAL A 1 240 ? -19.660 0.721 -16.959 1.00 31.33 240 VAL A N 1
ATOM 1865 C CA . VAL A 1 240 ? -20.581 1.618 -17.651 1.00 31.33 240 VAL A CA 1
ATOM 1866 C C . VAL A 1 240 ? -21.522 0.676 -18.381 1.00 31.33 240 VAL A C 1
ATOM 1868 O O . VAL A 1 240 ? -21.176 0.128 -19.425 1.00 31.33 240 VAL A O 1
ATOM 1871 N N . ALA A 1 241 ? -22.698 0.429 -17.809 1.00 28.28 241 ALA A N 1
ATOM 1872 C CA . ALA A 1 241 ? -23.784 -0.136 -18.586 1.00 28.28 241 ALA A CA 1
ATOM 1873 C C . ALA A 1 241 ? -24.054 0.848 -19.731 1.00 28.28 241 ALA A C 1
ATOM 1875 O O . ALA A 1 241 ? -24.615 1.922 -19.513 1.00 28.28 241 ALA A O 1
ATOM 1876 N N . CYS A 1 242 ? -23.618 0.519 -20.949 1.00 23.80 242 CYS A N 1
ATOM 1877 C CA . CYS A 1 242 ? -24.211 1.128 -22.128 1.00 23.80 242 CYS A CA 1
ATOM 1878 C C . CYS A 1 242 ? -25.727 0.912 -22.005 1.00 23.80 242 CYS A C 1
ATOM 1880 O O . CYS A 1 242 ? -26.150 -0.239 -21.856 1.00 23.80 242 CYS A O 1
ATOM 1882 N N . PRO A 1 243 ? -26.559 1.967 -22.022 1.00 28.28 243 PRO A N 1
ATOM 1883 C CA . PRO A 1 243 ? -27.994 1.760 -22.052 1.00 28.28 243 PRO A CA 1
ATOM 1884 C C . PRO A 1 243 ? -28.327 1.005 -23.349 1.00 28.28 243 PRO A C 1
ATOM 1886 O O . PRO A 1 243 ? -27.856 1.406 -24.419 1.00 28.28 243 PRO A O 1
ATOM 1889 N N . PRO A 1 244 ? -29.115 -0.083 -23.299 1.00 36.34 244 PRO A N 1
ATOM 1890 C CA . PRO A 1 244 ? -29.556 -0.762 -24.499 1.00 36.34 244 PRO A CA 1
ATOM 1891 C C . PRO A 1 244 ? -30.683 0.078 -25.092 1.00 36.34 244 PRO A C 1
ATOM 1893 O O . PRO A 1 244 ? -31.856 -0.178 -24.839 1.00 36.34 244 PRO A O 1
ATOM 1896 N N . HIS A 1 245 ? -30.341 1.107 -25.863 1.00 33.72 245 HIS A N 1
ATOM 1897 C CA . HIS A 1 245 ? -31.334 1.805 -26.661 1.00 33.72 245 HIS A CA 1
ATOM 1898 C C . HIS A 1 245 ? -30.957 1.860 -28.139 1.00 33.72 245 HIS A C 1
ATOM 1900 O O . HIS A 1 245 ? -30.202 2.707 -28.595 1.00 33.72 245 HIS A O 1
ATOM 1906 N N . ILE A 1 246 ? -31.599 0.923 -28.844 1.00 38.66 246 ILE A N 1
ATOM 1907 C CA . ILE A 1 246 ? -32.391 1.162 -30.051 1.00 38.66 246 ILE A CA 1
ATOM 1908 C C . ILE A 1 246 ? -31.579 1.632 -31.260 1.00 38.66 246 ILE A C 1
ATOM 1910 O O . ILE A 1 246 ? -31.476 2.817 -31.536 1.00 38.66 246 ILE A O 1
ATOM 1914 N N . PHE A 1 247 ? -31.146 0.662 -32.064 1.00 31.36 247 PHE A N 1
ATOM 1915 C CA . PHE A 1 247 ? -31.330 0.731 -33.513 1.00 31.36 247 PHE A CA 1
ATOM 1916 C C . PHE A 1 247 ? -31.637 -0.677 -34.037 1.00 31.36 247 PHE A C 1
ATOM 1918 O O . PHE A 1 247 ? -30.759 -1.455 -34.391 1.00 31.36 247 PHE A O 1
ATOM 1925 N N . THR A 1 248 ? -32.922 -1.013 -34.068 1.00 38.25 248 THR A N 1
ATOM 1926 C CA . THR A 1 248 ? -33.483 -1.607 -35.285 1.00 38.25 248 THR A CA 1
ATOM 1927 C C . THR A 1 248 ? -34.418 -0.549 -35.860 1.00 38.25 248 THR A C 1
ATOM 1929 O O . THR A 1 248 ? -35.090 0.156 -35.102 1.00 38.25 248 THR A O 1
ATOM 1932 N N . PRO A 1 249 ? -34.406 -0.384 -37.186 1.00 36.09 249 PRO A N 1
ATOM 1933 C CA . PRO A 1 249 ? -35.501 -1.029 -37.885 1.00 36.09 249 PRO A CA 1
ATOM 1934 C C . PRO A 1 249 ? -35.084 -1.812 -39.135 1.00 36.09 249 PRO A C 1
ATOM 1936 O O . PRO A 1 249 ? -34.194 -1.431 -39.888 1.00 36.09 249 PRO A O 1
ATOM 1939 N N . SER A 1 250 ? -35.844 -2.899 -39.289 1.00 35.00 250 SER A N 1
ATOM 1940 C CA . SER A 1 250 ? -36.400 -3.479 -40.515 1.00 35.00 250 SER A CA 1
ATOM 1941 C C . SER A 1 250 ? -35.461 -4.044 -41.580 1.00 35.00 250 SER A C 1
ATOM 1943 O O . SER A 1 250 ? -34.860 -3.339 -42.382 1.00 35.00 250 SER A 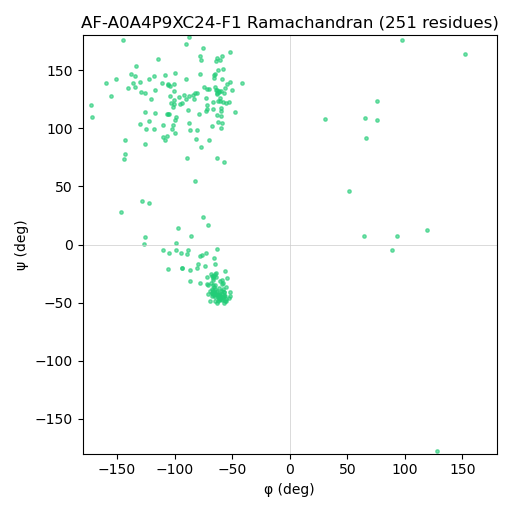O 1
ATOM 1945 N N . SER A 1 251 ? -35.499 -5.373 -41.651 1.00 41.47 251 SER A N 1
ATOM 1946 C CA . SER A 1 251 ? -35.443 -6.165 -42.881 1.00 41.47 251 SER A CA 1
ATOM 1947 C C . SER A 1 251 ? -36.483 -5.709 -43.923 1.00 41.47 251 SER A C 1
ATOM 1949 O O . SER A 1 251 ? -37.474 -5.088 -43.545 1.00 41.47 251 SER A O 1
ATOM 1951 N N . THR A 1 252 ? -36.299 -6.168 -45.173 1.00 42.34 252 THR A N 1
ATOM 1952 C CA . THR A 1 252 ? -37.168 -6.071 -46.379 1.00 42.34 252 THR A CA 1
ATOM 1953 C C . THR A 1 252 ? -37.186 -4.691 -47.052 1.00 42.34 252 THR A C 1
ATOM 1955 O O . THR A 1 252 ? -37.452 -3.704 -46.383 1.00 42.34 252 THR A O 1
ATOM 1958 N N . GLU A 1 253 ? -36.863 -4.515 -48.338 1.00 38.69 253 GLU A N 1
ATOM 1959 C CA . GLU A 1 253 ? -36.768 -5.399 -49.523 1.00 38.69 253 GLU A CA 1
ATOM 1960 C C . GLU A 1 253 ? -35.460 -5.196 -50.309 1.00 38.69 253 GLU A C 1
ATOM 1962 O O . GLU A 1 253 ? -34.894 -4.080 -50.253 1.00 38.69 253 GLU A O 1
#

Solvent-accessible surface area (backbone atoms only — not comparable to full-atom values): 15315 Å² total; per-residue (Å²): 131,84,78,73,82,75,82,63,45,36,43,35,38,38,33,38,37,64,46,29,67,91,70,56,60,50,22,35,81,84,66,39,48,47,59,61,51,48,52,53,47,50,53,50,35,51,53,56,40,46,73,75,38,82,75,50,42,66,37,36,30,35,51,88,69,52,76,32,71,46,72,69,65,36,54,53,46,58,79,63,57,75,50,77,70,54,55,49,49,54,64,45,47,52,55,47,47,53,56,48,61,74,68,50,78,78,62,98,83,58,78,74,73,80,81,50,93,86,77,82,90,74,86,83,81,84,76,97,63,86,76,75,73,84,86,75,57,70,31,38,34,38,37,36,42,36,41,53,41,59,66,50,72,55,82,76,52,74,70,57,49,51,54,31,59,36,94,47,30,33,39,34,36,41,40,41,27,71,82,73,47,100,81,26,56,49,68,60,52,49,52,54,52,49,62,54,37,73,45,12,72,90,34,46,80,42,82,39,63,52,31,50,69,59,52,46,52,52,45,54,59,65,51,43,57,76,96,72,50,77,74,93,58,88,80,64,97,66,83,67,76,72,77,94,73,83,87,78,83,79,82,86,134

Radius of gyration: 20.7 Å; Cα contacts (8 Å, |Δi|>4): 340; chains: 1; bounding box: 57×41×79 Å

Organism: NCBI:txid1555241

pLDDT: mean 73.6, std 19.93, range [23.8, 94.88]

InterPro domains:
  IPR026126 BRISC and BRCA1-A complex member 1 [PTHR15660] (8-230)

Secondary structure (DSSP, 8-state):
-PPP-PPPEEEEEEEEE---TTT-PEEBTTTEEHHHHHHHHHHHHHHHHHHH-TT-EEEEEETTTEEE-SHHHHHHHGGG-----SEE-HHHHHHHHHHHHHHSPPPTT--GGGG-TT-------------PPPSS-EEEEEEEEE--SS-EEPPPPHHHHHHHHSTTEEEEEEEEEPPP-SS--HHHHHHHHHHHHTTSTT-EEEEEESBHHHHHHHHHHHHS-GGGS--SS---TT---------------

Foldseek 3Di:
DPPDQDFAAAAEEEEEAEAAPVPFWAFPDPRHTPLRLCLVLVVVLVVLLCVVDVRHAYWYAYQVQGTDRDSVVRSVVSVVPHDNDLEREVVSVVVRVLVSVVPRDDDPDDDCVPVDQPDDPDDDPDDPDDPDQDSYDYAYEYEYEHEDQGHYYDDDDPSRLVVLQDSRYEYEYEYEYADDDPRGPPVRVQVRVVVSNVSHPLYYYHYDYRHSVSSNVVSVLVSDRSVPRDPPDPPDVPPPPPPPDDDDDDDDD

Mean predicted aligned error: 11.8 Å